Protein AF-A0A370QHS3-F1 (afdb_monomer)

Organism: NCBI:txid1487935

Structure (mmCIF, N/CA/C/O backbone):
data_AF-A0A370QHS3-F1
#
_entry.id   AF-A0A370QHS3-F1
#
loop_
_atom_site.group_PDB
_atom_site.id
_atom_site.type_symbol
_atom_site.label_atom_id
_atom_site.label_alt_id
_atom_site.label_comp_id
_atom_site.label_asym_id
_atom_site.label_entity_id
_atom_site.label_seq_id
_atom_site.pdbx_PDB_ins_code
_atom_site.Cartn_x
_atom_site.Cartn_y
_atom_site.Cartn_z
_atom_site.occupancy
_atom_site.B_iso_or_equiv
_atom_site.auth_seq_id
_atom_site.auth_comp_id
_atom_site.auth_asym_id
_atom_site.auth_atom_id
_atom_site.pdbx_PDB_model_num
ATOM 1 N N . MET A 1 1 ? -11.232 6.980 28.088 1.00 65.44 1 MET A N 1
ATOM 2 C CA . MET A 1 1 ? -11.864 6.328 26.909 1.00 65.44 1 MET A CA 1
ATOM 3 C C . MET A 1 1 ? -12.357 7.333 25.869 1.00 65.44 1 MET A C 1
ATOM 5 O O . MET A 1 1 ? -12.085 7.133 24.693 1.00 65.44 1 MET A O 1
ATOM 9 N N . PHE A 1 2 ? -13.024 8.422 26.272 1.00 71.12 2 PHE A N 1
ATOM 10 C CA . PHE A 1 2 ? -13.558 9.432 25.345 1.00 71.12 2 PHE A CA 1
ATOM 11 C C . PHE A 1 2 ? -12.479 10.140 24.497 1.00 71.12 2 PHE A C 1
ATOM 13 O O . PHE A 1 2 ? -12.653 10.301 23.292 1.00 71.12 2 PHE A O 1
ATOM 20 N N . MET A 1 3 ? -11.333 10.485 25.101 1.00 79.38 3 MET A N 1
ATOM 21 C CA . MET A 1 3 ? -10.197 11.103 24.396 1.00 79.38 3 MET A CA 1
ATOM 22 C C . MET 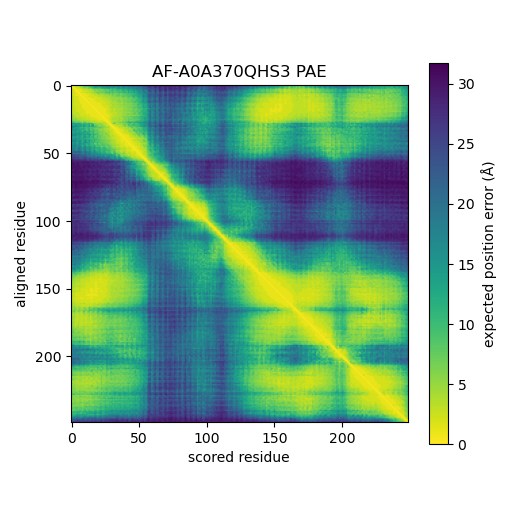A 1 3 ? -9.563 10.178 23.348 1.00 79.38 3 MET A C 1
ATOM 24 O O . MET A 1 3 ? -9.318 10.601 22.227 1.00 79.38 3 MET A O 1
ATOM 28 N N . LEU A 1 4 ? -9.374 8.895 23.672 1.00 82.56 4 LEU A N 1
ATOM 29 C CA . LEU A 1 4 ? -8.745 7.932 22.765 1.00 82.56 4 LEU A CA 1
ATOM 30 C C . LEU A 1 4 ? -9.563 7.726 21.481 1.00 82.56 4 LEU A C 1
ATOM 32 O O . LEU A 1 4 ? -9.027 7.724 20.378 1.00 82.56 4 LEU A O 1
ATOM 36 N N . ARG A 1 5 ? -10.888 7.633 21.618 1.00 82.31 5 ARG A N 1
ATOM 37 C CA . ARG A 1 5 ? -11.809 7.535 20.480 1.00 82.31 5 ARG A CA 1
ATOM 38 C C . ARG A 1 5 ? -11.805 8.798 19.617 1.00 82.31 5 ARG A C 1
ATOM 40 O O . ARG A 1 5 ? -11.867 8.690 18.398 1.00 82.31 5 ARG A O 1
ATOM 47 N N . ARG A 1 6 ? -11.712 9.981 20.237 1.00 85.44 6 ARG A N 1
ATOM 48 C CA . ARG A 1 6 ? -11.611 11.267 19.526 1.00 85.44 6 ARG A CA 1
ATOM 49 C C . ARG A 1 6 ? -10.355 11.383 18.664 1.00 85.44 6 ARG A C 1
ATOM 51 O O . ARG A 1 6 ? -10.373 12.176 17.738 1.00 85.44 6 ARG A O 1
ATOM 58 N N . ILE A 1 7 ? -9.316 10.600 18.944 1.00 87.12 7 ILE A N 1
ATOM 59 C CA . ILE A 1 7 ? -8.084 10.563 18.147 1.00 87.12 7 ILE A CA 1
ATOM 60 C C . ILE A 1 7 ? -8.147 9.436 17.110 1.00 87.12 7 ILE A C 1
ATOM 62 O O . ILE A 1 7 ? -7.924 9.668 15.929 1.00 87.12 7 ILE A O 1
ATOM 66 N N . LEU A 1 8 ? -8.498 8.215 17.520 1.00 87.31 8 LEU A N 1
ATOM 67 C CA . LEU A 1 8 ? -8.442 7.051 16.627 1.00 87.31 8 LEU A CA 1
ATOM 68 C C . LEU A 1 8 ? -9.505 7.070 15.525 1.00 87.31 8 LEU A C 1
ATOM 70 O O . LEU A 1 8 ? -9.244 6.585 14.428 1.00 87.31 8 LEU A O 1
ATOM 74 N N . LEU A 1 9 ? -10.693 7.616 15.800 1.00 89.25 9 LEU A N 1
ATOM 75 C CA . LEU A 1 9 ? -11.760 7.705 14.805 1.00 89.25 9 LEU A CA 1
ATOM 76 C C . LEU A 1 9 ? -11.384 8.611 13.619 1.00 89.25 9 LEU A C 1
ATOM 78 O O . LEU A 1 9 ? -11.485 8.132 12.492 1.00 89.25 9 LEU A O 1
ATOM 82 N N . PRO A 1 10 ? -10.944 9.875 13.811 1.00 91.38 10 PRO A N 1
ATOM 83 C CA . PRO A 1 10 ? -10.536 10.702 12.681 1.00 91.38 10 PRO A CA 1
ATOM 84 C C . PRO A 1 10 ? -9.302 10.141 11.979 1.00 91.38 10 PRO A C 1
ATOM 86 O O . PRO A 1 10 ? -9.255 10.196 10.760 1.00 91.38 10 PRO A O 1
ATOM 89 N N . VAL A 1 11 ? -8.351 9.536 12.701 1.00 90.06 11 VAL A N 1
ATOM 90 C CA . VAL A 1 11 ? -7.206 8.860 12.068 1.00 90.06 11 VAL A CA 1
ATOM 91 C C . VAL A 1 11 ? -7.687 7.743 11.138 1.00 90.06 11 VAL A C 1
ATOM 93 O O . VAL A 1 11 ? -7.353 7.748 9.956 1.00 90.06 11 VAL A O 1
ATOM 96 N N . GLY A 1 12 ? -8.530 6.832 11.632 1.00 90.25 12 GLY A N 1
ATOM 97 C CA . GLY A 1 12 ? -9.108 5.762 10.817 1.00 90.25 12 GLY A CA 1
ATOM 98 C C . GLY A 1 12 ? -9.902 6.293 9.622 1.00 90.25 12 GLY A C 1
ATOM 99 O O . GLY A 1 12 ? -9.743 5.787 8.514 1.00 90.25 12 GLY A O 1
ATOM 100 N N . ALA A 1 13 ? -10.693 7.351 9.819 1.00 92.75 13 ALA A N 1
ATOM 101 C CA . ALA A 1 13 ? -11.480 7.972 8.758 1.00 92.75 13 ALA A CA 1
ATOM 102 C C . ALA A 1 13 ? -10.602 8.640 7.688 1.00 92.75 13 ALA A C 1
ATOM 104 O O . ALA A 1 13 ? -10.876 8.491 6.500 1.00 92.75 13 ALA A O 1
ATOM 105 N N . VAL A 1 14 ? -9.530 9.331 8.085 1.00 94.44 14 VAL A N 1
ATOM 106 C CA . VAL A 1 14 ? -8.567 9.942 7.157 1.00 94.44 14 VAL A CA 1
ATOM 107 C C . VAL A 1 14 ? -7.897 8.868 6.309 1.00 94.44 14 VAL A C 1
ATOM 109 O O . VAL A 1 14 ? -7.865 9.003 5.089 1.00 94.44 14 VAL A O 1
ATOM 112 N N . PHE A 1 15 ? -7.425 7.777 6.918 1.00 92.12 15 PHE A N 1
ATOM 113 C CA . PHE A 1 15 ? -6.827 6.674 6.164 1.00 92.12 15 PHE A CA 1
ATOM 114 C C . PHE A 1 15 ? -7.845 5.960 5.269 1.00 92.12 15 PHE A C 1
ATOM 116 O O . PHE A 1 15 ? -7.534 5.672 4.115 1.00 92.12 15 PHE A O 1
ATOM 123 N N . ALA A 1 16 ? -9.071 5.735 5.747 1.00 94.31 16 ALA A N 1
ATOM 124 C CA . ALA A 1 16 ? -10.152 5.179 4.937 1.00 94.31 16 ALA A CA 1
ATOM 125 C C . ALA A 1 16 ? -10.423 6.042 3.697 1.00 94.31 16 ALA A C 1
ATOM 127 O O . ALA A 1 16 ? -10.482 5.516 2.586 1.00 94.31 16 ALA A O 1
ATOM 128 N N . LEU A 1 17 ? -10.539 7.362 3.872 1.00 95.38 17 LEU A N 1
ATOM 129 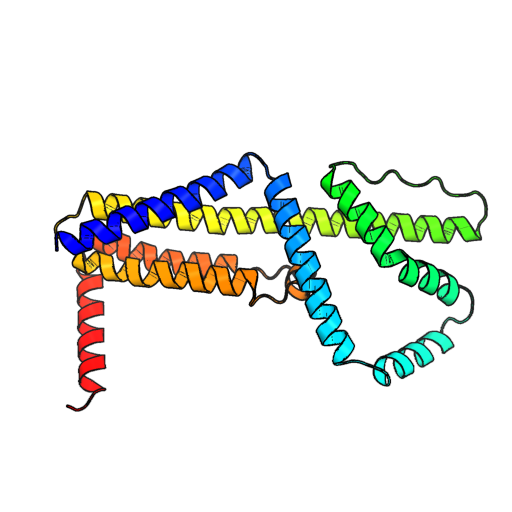C CA . LEU A 1 17 ? -10.751 8.309 2.778 1.00 95.38 17 LEU A CA 1
ATOM 130 C C . LEU A 1 17 ? -9.563 8.334 1.818 1.00 95.38 17 LEU A C 1
ATOM 132 O O . LEU A 1 17 ? -9.761 8.230 0.612 1.00 95.38 17 LEU A O 1
ATOM 136 N N . PHE A 1 18 ? -8.341 8.416 2.342 1.00 93.25 18 PHE A N 1
ATOM 137 C CA . PHE A 1 18 ? -7.116 8.428 1.549 1.00 93.25 18 PHE A CA 1
ATOM 138 C C . PHE A 1 18 ? -6.996 7.178 0.668 1.00 93.25 18 PHE A C 1
ATOM 140 O O . PHE A 1 18 ? -6.848 7.288 -0.550 1.00 93.25 18 PHE A O 1
ATOM 147 N N . PHE A 1 19 ? -7.125 5.986 1.254 1.00 92.00 19 PHE A N 1
ATOM 148 C CA . PHE A 1 19 ? -7.017 4.735 0.505 1.00 92.00 19 PHE A CA 1
ATOM 149 C C . PHE A 1 19 ? -8.184 4.518 -0.457 1.00 92.00 19 PHE A C 1
ATOM 151 O O . PHE A 1 19 ? -7.962 4.040 -1.568 1.00 92.00 19 PHE A O 1
ATOM 158 N N . SER A 1 20 ? -9.403 4.915 -0.081 1.00 93.00 20 SER A N 1
ATOM 159 C CA . SER A 1 20 ? -10.559 4.852 -0.984 1.00 93.00 20 SER A CA 1
ATOM 160 C C . SER A 1 20 ? -10.379 5.782 -2.181 1.00 93.00 20 SER A C 1
ATOM 162 O O . SER A 1 20 ? -10.644 5.381 -3.312 1.00 93.00 20 SER A O 1
ATOM 164 N N . ALA A 1 21 ? -9.881 7.001 -1.954 1.00 92.19 21 ALA A N 1
ATOM 165 C CA . ALA A 1 21 ? -9.595 7.957 -3.015 1.00 92.19 21 ALA A CA 1
ATOM 166 C C . ALA A 1 21 ? -8.518 7.425 -3.967 1.00 92.19 21 ALA A C 1
ATOM 168 O O . ALA A 1 21 ? -8.729 7.435 -5.176 1.00 92.19 21 ALA A O 1
ATOM 169 N N . LEU A 1 22 ? -7.406 6.893 -3.445 1.00 88.44 22 LEU A N 1
ATOM 170 C CA . LEU A 1 22 ? -6.360 6.275 -4.267 1.00 88.44 22 LEU A CA 1
ATOM 171 C C . LEU A 1 22 ? -6.877 5.075 -5.065 1.00 88.44 22 LEU A C 1
ATOM 173 O O . LEU A 1 22 ? -6.566 4.935 -6.251 1.00 88.44 22 LEU A O 1
ATOM 177 N N . TRP A 1 23 ? -7.681 4.220 -4.431 1.00 90.88 23 TRP A N 1
ATOM 178 C CA . TRP A 1 23 ? -8.275 3.064 -5.086 1.00 90.88 23 TRP A CA 1
ATOM 179 C C . TRP A 1 23 ? -9.198 3.496 -6.231 1.00 90.88 23 TRP A C 1
ATOM 181 O O . TRP A 1 23 ? -9.020 3.029 -7.355 1.00 90.88 23 TRP A O 1
ATOM 191 N N . LEU A 1 24 ? -10.108 4.448 -6.002 1.00 91.31 24 LEU A N 1
ATOM 192 C CA . LEU A 1 24 ? -10.998 4.997 -7.034 1.00 91.31 24 LEU A CA 1
ATOM 193 C C . LEU A 1 24 ? -10.225 5.699 -8.156 1.00 91.31 24 LEU A C 1
ATOM 195 O O . LEU A 1 24 ? -10.486 5.450 -9.334 1.00 91.31 24 LEU A O 1
ATOM 199 N N . LEU A 1 25 ? -9.223 6.513 -7.811 1.00 86.62 25 LEU A N 1
ATOM 200 C CA . LEU A 1 25 ? -8.370 7.198 -8.782 1.00 86.62 25 LEU A CA 1
ATOM 201 C C . LEU A 1 25 ? -7.670 6.195 -9.709 1.00 86.62 25 LEU A C 1
ATOM 203 O O . LEU A 1 25 ? -7.546 6.444 -10.906 1.00 86.62 25 LEU A O 1
ATOM 207 N N . SER A 1 26 ? -7.277 5.029 -9.187 1.00 83.94 26 SER A N 1
ATOM 208 C CA . SER A 1 26 ? -6.660 3.971 -9.993 1.00 83.94 26 SER A CA 1
ATOM 209 C C . SER A 1 26 ? -7.600 3.367 -11.043 1.00 83.94 26 SER A C 1
ATOM 211 O O . SER A 1 26 ? -7.127 2.820 -12.042 1.00 83.94 26 SER A O 1
ATOM 213 N N . TRP A 1 27 ? -8.917 3.434 -10.831 1.00 84.38 27 TRP A N 1
ATOM 214 C CA . TRP A 1 27 ? -9.929 3.014 -11.804 1.00 84.38 27 TRP A CA 1
ATOM 215 C C . TRP A 1 27 ? -10.253 4.128 -12.795 1.00 84.38 27 TRP A C 1
ATOM 217 O O . TRP A 1 27 ? -10.373 3.852 -13.985 1.00 84.38 27 TRP A O 1
ATOM 227 N N . MET A 1 28 ? -10.342 5.372 -12.320 1.00 84.56 28 MET A N 1
ATOM 228 C CA . MET A 1 28 ? -10.688 6.532 -13.148 1.00 84.56 28 MET A CA 1
ATOM 229 C C . MET A 1 28 ? -9.550 6.968 -14.075 1.00 84.56 28 MET A C 1
ATOM 231 O O . MET A 1 28 ? -9.803 7.387 -15.200 1.00 84.56 28 MET A O 1
ATOM 235 N N . ASN A 1 29 ? -8.298 6.884 -13.620 1.00 78.31 29 ASN A N 1
ATOM 236 C CA . ASN A 1 29 ? -7.135 7.326 -14.384 1.00 78.31 29 ASN A CA 1
ATOM 237 C C . ASN A 1 29 ? -5.971 6.322 -14.268 1.00 78.31 29 ASN A C 1
ATOM 239 O O . ASN A 1 29 ? -4.962 6.590 -13.605 1.00 78.31 29 ASN A O 1
ATOM 243 N N . PRO A 1 30 ? -6.086 5.146 -14.918 1.00 72.31 30 PRO A N 1
ATOM 244 C CA . PRO A 1 30 ? -5.057 4.107 -14.859 1.00 72.31 30 PRO A CA 1
ATOM 245 C C . PRO A 1 30 ? -3.717 4.584 -15.440 1.00 72.31 30 PRO A C 1
ATOM 247 O O . PRO A 1 30 ? -2.654 4.135 -15.004 1.00 72.31 30 PRO A O 1
ATOM 250 N N . LEU A 1 31 ? -3.756 5.534 -16.381 1.00 65.50 31 LEU A N 1
ATOM 251 C CA . LEU A 1 31 ? -2.571 6.127 -16.998 1.00 65.50 31 LEU A CA 1
ATOM 252 C C . LEU A 1 31 ? -1.779 6.996 -16.019 1.00 65.50 31 LEU A C 1
ATOM 254 O O . LEU A 1 31 ? -0.553 6.996 -16.080 1.00 65.50 31 LEU A O 1
ATOM 258 N N . TRP A 1 32 ? -2.436 7.700 -15.093 1.00 68.06 32 TRP A N 1
ATOM 259 C CA . TRP A 1 32 ? -1.735 8.500 -14.086 1.00 68.06 32 TRP A CA 1
ATOM 260 C C . TRP A 1 32 ? -0.944 7.621 -13.111 1.00 68.06 32 TRP A C 1
ATOM 262 O O . TRP A 1 32 ? 0.245 7.852 -12.906 1.00 68.06 32 TRP A O 1
ATOM 272 N N . VAL A 1 33 ? -1.566 6.559 -12.581 1.00 68.06 33 VAL A N 1
ATOM 273 C CA . VAL A 1 33 ? -0.884 5.604 -11.683 1.00 68.06 33 VAL A CA 1
ATOM 274 C C . VAL A 1 33 ? 0.288 4.938 -12.400 1.00 68.06 33 VAL A C 1
ATOM 276 O O . VAL A 1 33 ? 1.380 4.836 -11.849 1.00 68.06 33 VAL A O 1
ATOM 279 N N . THR A 1 34 ? 0.077 4.555 -13.659 1.00 63.69 34 THR A N 1
ATOM 280 C CA . THR A 1 34 ? 1.114 3.990 -14.528 1.00 63.69 34 THR A CA 1
ATOM 281 C C . THR A 1 34 ? 2.291 4.941 -14.709 1.00 63.69 34 THR A C 1
ATOM 283 O O . THR A 1 34 ? 3.432 4.533 -14.514 1.00 63.69 34 THR A O 1
ATOM 286 N N . LYS A 1 35 ? 2.031 6.205 -15.067 1.00 66.25 35 LYS A N 1
ATOM 287 C CA . LYS A 1 35 ? 3.072 7.216 -15.294 1.00 66.25 35 LYS A CA 1
ATOM 288 C C . LYS A 1 35 ? 3.888 7.453 -14.032 1.00 66.25 35 LYS A C 1
ATOM 290 O O . LYS A 1 35 ? 5.108 7.361 -14.085 1.00 66.25 35 LYS A O 1
ATOM 295 N N . SER A 1 36 ? 3.222 7.671 -12.899 1.00 66.25 36 SER A N 1
ATOM 296 C CA . SER A 1 36 ? 3.886 7.869 -11.607 1.00 66.25 36 SER A CA 1
ATOM 297 C C . SER A 1 36 ? 4.746 6.667 -11.223 1.00 66.25 36 SER A C 1
ATOM 299 O O . SER A 1 36 ? 5.897 6.832 -10.826 1.00 66.25 36 SER A O 1
ATOM 301 N N . ALA A 1 37 ? 4.216 5.456 -11.399 1.00 65.00 37 ALA A N 1
ATOM 302 C CA . ALA A 1 37 ? 4.934 4.240 -11.060 1.00 65.00 37 ALA A CA 1
ATOM 303 C C . ALA A 1 37 ? 6.134 3.996 -11.984 1.00 65.00 37 ALA A C 1
ATOM 305 O O . ALA A 1 37 ? 7.200 3.631 -11.509 1.00 65.00 37 ALA A O 1
ATOM 306 N N . VAL A 1 38 ? 6.003 4.255 -13.285 1.00 63.78 38 VAL A N 1
ATOM 307 C CA . VAL A 1 38 ? 7.102 4.103 -14.248 1.00 63.78 38 VAL A CA 1
ATOM 308 C C . VAL A 1 38 ? 8.199 5.127 -14.000 1.00 63.78 38 VAL A C 1
ATOM 310 O O . VAL A 1 38 ? 9.368 4.759 -14.005 1.00 63.78 38 VAL A O 1
ATOM 313 N N . THR A 1 39 ? 7.846 6.390 -13.758 1.00 65.88 39 THR A N 1
ATOM 314 C CA . THR A 1 39 ? 8.828 7.432 -13.433 1.00 65.88 39 THR A CA 1
ATOM 315 C C . THR A 1 39 ? 9.586 7.081 -12.155 1.00 65.88 39 THR A C 1
ATOM 317 O O . THR A 1 39 ? 10.809 7.197 -12.113 1.00 65.88 39 THR A O 1
ATOM 320 N N . PHE A 1 40 ? 8.879 6.585 -11.137 1.00 67.12 40 PHE A N 1
ATOM 321 C CA . PHE A 1 40 ? 9.491 6.141 -9.888 1.00 67.12 40 PHE A CA 1
ATOM 322 C C . PHE A 1 40 ? 10.408 4.926 -10.082 1.00 67.12 40 PHE A C 1
ATOM 324 O O . PHE A 1 40 ? 11.559 4.936 -9.651 1.00 67.12 40 PHE A O 1
ATOM 331 N N . VAL A 1 41 ? 9.923 3.899 -10.783 1.00 65.00 41 VAL A N 1
ATOM 332 C CA . VAL A 1 41 ? 10.684 2.683 -11.095 1.00 65.00 41 VAL A CA 1
ATOM 333 C C . VAL A 1 41 ? 11.920 3.011 -11.919 1.00 65.00 41 VAL A C 1
ATOM 335 O O . VAL A 1 41 ? 12.983 2.471 -11.643 1.00 65.00 41 VAL A O 1
ATOM 338 N N . ARG A 1 42 ? 11.813 3.912 -12.900 1.00 63.19 42 ARG A N 1
ATOM 339 C CA . ARG A 1 42 ? 12.954 4.374 -13.692 1.00 63.19 42 ARG A CA 1
ATOM 340 C C . ARG A 1 42 ? 14.023 4.993 -12.798 1.00 63.19 42 ARG A C 1
ATOM 342 O O . ARG A 1 42 ? 15.170 4.573 -12.877 1.00 63.19 42 ARG A O 1
ATOM 349 N N . ALA A 1 43 ? 13.641 5.928 -11.929 1.00 65.06 43 ALA A N 1
ATOM 350 C CA . ALA A 1 43 ? 14.574 6.574 -11.009 1.00 65.06 43 ALA A CA 1
ATOM 351 C C . ALA A 1 43 ? 15.260 5.558 -10.075 1.00 65.06 43 ALA A C 1
ATOM 353 O O . ALA A 1 43 ? 16.466 5.645 -9.836 1.00 65.06 43 ALA A O 1
ATOM 354 N N . GLN A 1 44 ? 14.516 4.558 -9.591 1.00 66.25 44 GLN A N 1
ATOM 355 C CA . GLN A 1 44 ? 15.071 3.500 -8.745 1.00 66.25 44 GLN A CA 1
ATOM 356 C C . GLN A 1 44 ? 15.996 2.551 -9.506 1.00 66.25 44 GLN A C 1
ATOM 358 O O . GLN A 1 44 ? 17.081 2.242 -9.027 1.00 66.25 44 GLN A O 1
ATOM 363 N N . VAL A 1 45 ? 15.621 2.128 -10.714 1.00 64.50 45 VAL A N 1
ATOM 364 C CA . VAL A 1 45 ? 16.471 1.277 -11.557 1.00 64.50 45 VAL A CA 1
ATOM 365 C C . VAL A 1 45 ? 17.745 2.015 -11.964 1.00 64.50 45 VAL A C 1
ATOM 367 O O . VAL A 1 45 ? 18.815 1.422 -11.914 1.00 64.50 45 VAL A O 1
ATOM 370 N N . GLU A 1 46 ? 17.669 3.299 -12.318 1.00 61.72 46 GLU A N 1
ATOM 371 C CA . GLU A 1 46 ? 18.854 4.117 -12.612 1.00 61.72 46 GLU A CA 1
ATOM 372 C C . GLU A 1 46 ? 19.793 4.210 -11.402 1.00 61.72 46 GLU A C 1
ATOM 374 O O . GLU A 1 46 ? 21.010 4.116 -11.564 1.00 61.72 46 GLU A O 1
ATOM 379 N N . THR A 1 47 ? 19.236 4.333 -10.195 1.00 65.12 47 THR A N 1
ATOM 380 C CA . THR A 1 47 ? 20.007 4.356 -8.944 1.00 65.12 47 THR A CA 1
ATOM 381 C C . THR A 1 47 ? 20.643 2.994 -8.660 1.00 65.12 47 THR A C 1
ATOM 383 O O . THR A 1 47 ? 21.859 2.921 -8.498 1.00 65.12 47 THR A O 1
ATOM 386 N N . GLU A 1 48 ? 19.871 1.901 -8.705 1.00 61.16 48 GLU A N 1
ATOM 387 C CA . GLU A 1 48 ? 20.375 0.535 -8.494 1.00 61.16 48 GLU A CA 1
ATOM 388 C C . GLU A 1 48 ? 21.444 0.145 -9.524 1.00 61.16 48 GLU A C 1
ATOM 390 O O . GLU A 1 48 ? 22.445 -0.484 -9.181 1.00 61.16 48 GLU A O 1
ATOM 395 N N . VAL A 1 49 ? 21.244 0.498 -10.797 1.00 62.09 49 VAL A N 1
ATOM 396 C CA . VAL A 1 49 ? 22.214 0.230 -11.865 1.00 62.09 49 VAL A CA 1
ATOM 397 C C . VAL A 1 49 ? 23.471 1.058 -11.654 1.00 62.09 49 VAL A C 1
ATOM 399 O O . VAL A 1 49 ? 24.553 0.522 -11.847 1.00 62.09 49 VAL A O 1
ATOM 402 N N . ARG A 1 50 ? 23.367 2.318 -11.218 1.00 58.28 50 ARG A N 1
ATOM 403 C CA . ARG A 1 50 ? 24.534 3.158 -10.919 1.00 58.28 50 ARG A CA 1
ATOM 404 C C . ARG A 1 50 ? 25.322 2.639 -9.717 1.00 58.28 50 ARG A C 1
ATOM 406 O O . ARG A 1 50 ? 26.541 2.558 -9.798 1.00 58.28 50 ARG A O 1
ATOM 413 N N . GLU A 1 51 ? 24.647 2.250 -8.640 1.00 63.12 51 GLU A N 1
ATOM 414 C CA . GLU A 1 51 ? 25.285 1.664 -7.453 1.00 63.12 51 GLU A CA 1
ATOM 415 C C . GLU A 1 51 ? 25.952 0.325 -7.775 1.00 63.12 51 GLU A C 1
ATOM 417 O O . GLU A 1 51 ? 27.085 0.076 -7.364 1.00 63.12 51 GLU A O 1
ATOM 422 N N . ARG A 1 52 ? 25.289 -0.530 -8.564 1.00 61.75 52 ARG A N 1
ATOM 423 C CA . ARG A 1 52 ? 25.869 -1.808 -8.993 1.00 61.75 52 ARG A CA 1
ATOM 424 C C . ARG A 1 52 ? 26.969 -1.631 -10.029 1.00 61.75 52 ARG A C 1
ATOM 426 O O . ARG A 1 52 ? 27.945 -2.357 -9.953 1.00 61.75 52 ARG A O 1
ATOM 433 N N . ALA A 1 53 ? 26.853 -0.688 -10.959 1.00 52.72 53 ALA A N 1
ATOM 434 C CA . ALA A 1 53 ? 27.918 -0.369 -11.907 1.00 52.72 53 ALA A CA 1
ATOM 435 C C . ALA A 1 53 ? 29.154 0.171 -11.177 1.00 52.72 53 ALA A C 1
ATOM 437 O O . ALA A 1 53 ? 30.252 -0.292 -11.447 1.00 52.72 53 ALA A O 1
ATOM 438 N N . ALA A 1 54 ? 28.971 1.036 -10.173 1.00 56.50 54 ALA A N 1
ATOM 439 C CA . ALA A 1 54 ? 30.060 1.501 -9.314 1.00 56.50 54 ALA A CA 1
ATOM 440 C C . ALA A 1 54 ? 30.693 0.366 -8.482 1.00 56.50 54 ALA A C 1
ATOM 442 O O . ALA A 1 54 ? 31.885 0.402 -8.195 1.00 56.50 54 ALA A O 1
ATOM 443 N N . ALA A 1 55 ? 29.917 -0.660 -8.117 1.00 55.97 55 ALA A N 1
ATOM 444 C CA . ALA A 1 55 ? 30.425 -1.865 -7.457 1.00 55.97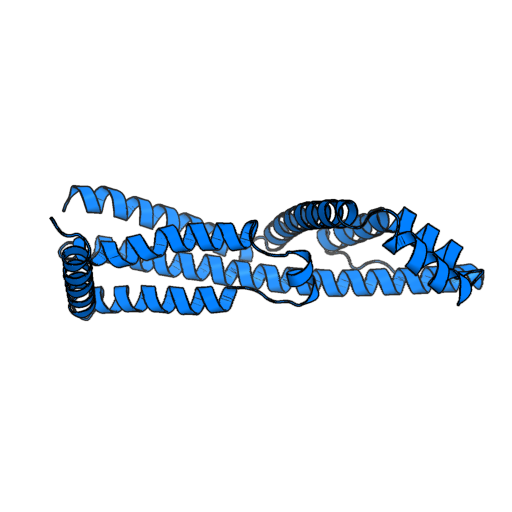 55 ALA A CA 1
ATOM 445 C C . ALA A 1 55 ? 31.091 -2.870 -8.424 1.00 55.97 55 ALA A C 1
ATOM 447 O O . ALA A 1 55 ? 31.780 -3.785 -7.976 1.00 55.97 55 ALA A O 1
ATOM 448 N N . TYR A 1 56 ? 30.881 -2.714 -9.734 1.00 50.53 56 TYR A N 1
ATOM 449 C CA . TYR A 1 56 ? 31.342 -3.608 -10.796 1.00 50.53 56 TYR A CA 1
ATOM 450 C C . TYR A 1 56 ? 32.156 -2.850 -11.855 1.00 50.53 56 TYR A C 1
ATOM 452 O O . TYR A 1 56 ? 31.934 -3.092 -13.040 1.00 50.53 56 TYR A O 1
ATOM 460 N N . ASP A 1 57 ? 33.091 -1.966 -11.478 1.00 56.03 57 ASP A N 1
ATOM 461 C CA . ASP A 1 57 ? 33.918 -1.289 -12.489 1.00 56.03 57 ASP A CA 1
ATOM 462 C C . ASP A 1 57 ? 35.332 -1.857 -12.709 1.00 56.03 57 ASP A C 1
ATOM 464 O O . ASP A 1 57 ? 35.997 -2.401 -11.822 1.00 56.03 57 ASP A O 1
ATOM 468 N N . ASP A 1 58 ? 35.704 -1.741 -13.984 1.00 48.75 58 ASP A N 1
ATOM 469 C CA . ASP A 1 58 ? 36.909 -2.077 -14.740 1.00 48.75 58 ASP A CA 1
ATOM 470 C C . ASP A 1 58 ? 37.210 -3.554 -15.056 1.00 48.75 58 ASP A C 1
ATOM 472 O O . ASP A 1 58 ? 37.151 -3.958 -16.222 1.00 48.75 58 ASP A O 1
ATOM 476 N N . ALA A 1 59 ? 37.515 -4.418 -14.086 1.00 50.97 59 ALA A N 1
ATOM 477 C CA . ALA A 1 59 ? 38.127 -5.721 -14.412 1.00 50.97 59 ALA A CA 1
ATOM 478 C C . ALA A 1 59 ? 37.149 -6.766 -15.001 1.00 50.97 59 ALA A C 1
ATOM 480 O O . ALA A 1 59 ? 37.508 -7.554 -15.883 1.00 50.97 59 ALA A O 1
ATOM 481 N N . PHE A 1 60 ? 35.898 -6.787 -14.527 1.00 47.56 60 PHE A N 1
ATOM 482 C CA . PHE A 1 60 ? 34.905 -7.791 -14.934 1.00 47.56 60 PHE A CA 1
ATOM 483 C C . PHE A 1 60 ? 34.269 -7.468 -16.292 1.00 47.56 60 PHE A C 1
ATOM 485 O O . PHE A 1 60 ? 34.063 -8.370 -17.110 1.00 47.56 60 PHE A O 1
ATOM 492 N N . LEU A 1 61 ? 33.995 -6.185 -16.553 1.00 47.53 61 LEU A N 1
ATOM 493 C CA . LEU A 1 61 ? 33.458 -5.719 -17.831 1.00 47.53 61 LEU A CA 1
ATOM 494 C C . LEU A 1 61 ? 34.508 -5.827 -18.944 1.00 47.53 61 LEU A C 1
ATOM 496 O O . LEU A 1 61 ? 34.170 -6.321 -20.021 1.00 47.53 61 LEU A O 1
ATOM 500 N N . ALA A 1 62 ? 35.780 -5.506 -18.672 1.00 49.22 62 ALA A N 1
ATOM 501 C CA . ALA A 1 62 ? 36.870 -5.670 -19.635 1.00 49.22 62 ALA A CA 1
ATOM 502 C C . ALA A 1 62 ? 37.103 -7.148 -20.011 1.00 49.22 62 ALA A C 1
ATOM 504 O O . ALA A 1 62 ? 37.110 -7.491 -21.193 1.00 49.22 62 ALA A O 1
ATOM 505 N N . GLY A 1 63 ? 37.186 -8.055 -19.028 1.00 50.00 63 GLY A N 1
ATOM 506 C CA . GLY A 1 63 ? 37.474 -9.475 -19.280 1.00 50.00 63 GLY A CA 1
ATOM 507 C C . GLY A 1 63 ? 36.348 -10.243 -19.988 1.00 50.00 63 GLY A C 1
ATOM 508 O O . GLY A 1 63 ? 36.611 -11.109 -20.829 1.00 50.00 63 GLY A O 1
ATOM 509 N N . LYS A 1 64 ? 35.077 -9.927 -19.693 1.00 44.78 64 LYS A N 1
ATOM 510 C CA . LYS A 1 64 ? 33.926 -10.553 -20.372 1.00 44.78 64 LYS A CA 1
ATOM 511 C C . LYS A 1 64 ? 33.653 -9.933 -21.740 1.00 44.78 64 LYS A C 1
ATOM 513 O O . LYS A 1 64 ? 33.260 -10.663 -22.649 1.00 44.78 64 LYS A O 1
ATOM 518 N N . ALA A 1 65 ? 33.884 -8.628 -21.908 1.00 42.06 65 ALA A N 1
ATOM 519 C CA . ALA A 1 65 ? 33.802 -7.979 -23.212 1.00 42.06 65 ALA A CA 1
ATOM 520 C C . ALA A 1 65 ? 34.869 -8.525 -24.167 1.00 42.06 65 ALA A C 1
ATOM 522 O O . ALA A 1 65 ? 34.529 -8.850 -25.299 1.00 42.06 65 ALA A O 1
ATOM 523 N N . GLN A 1 66 ? 36.106 -8.722 -23.699 1.00 39.62 66 GLN A N 1
ATOM 524 C CA . GLN A 1 66 ? 37.220 -9.230 -24.504 1.00 39.62 66 GLN A CA 1
ATOM 525 C C . GLN A 1 66 ? 36.992 -10.673 -24.995 1.00 39.62 66 GLN A C 1
ATOM 527 O O . GLN A 1 66 ? 37.177 -10.946 -26.177 1.00 39.62 66 GLN A O 1
ATOM 532 N N . ARG A 1 67 ? 36.453 -11.566 -24.148 1.00 47.75 67 ARG A N 1
ATOM 533 C CA . ARG A 1 67 ? 36.097 -12.948 -24.546 1.00 47.75 67 ARG A CA 1
ATOM 534 C C . ARG A 1 67 ? 34.878 -13.053 -25.470 1.00 47.75 67 ARG A C 1
ATOM 536 O O . ARG A 1 67 ? 34.780 -13.996 -26.245 1.00 47.75 67 ARG A O 1
ATOM 543 N N . LEU A 1 68 ? 33.932 -12.114 -25.388 1.00 39.00 68 LEU A N 1
ATOM 544 C CA . LEU A 1 68 ? 32.781 -12.055 -26.305 1.00 39.00 68 LEU A CA 1
ATOM 545 C C . LEU A 1 68 ? 33.129 -11.362 -27.635 1.00 39.00 68 LEU A C 1
ATOM 547 O O . LEU A 1 68 ? 32.516 -11.677 -28.652 1.00 39.00 68 LEU A O 1
ATOM 551 N N . LEU A 1 69 ? 34.111 -10.453 -27.633 1.00 37.62 69 LEU A N 1
ATOM 552 C CA . LEU A 1 69 ? 34.655 -9.780 -28.820 1.00 37.62 69 LEU A CA 1
ATOM 553 C C . LEU A 1 69 ? 35.471 -10.724 -29.714 1.00 37.62 69 LEU A C 1
ATOM 555 O O . LEU A 1 69 ? 35.404 -10.586 -30.931 1.00 37.62 69 LEU A O 1
ATOM 559 N N . GLU A 1 70 ? 36.169 -11.707 -29.139 1.00 48.00 70 GLU A N 1
ATOM 560 C CA . GLU A 1 70 ? 36.885 -12.741 -29.907 1.00 48.00 70 GLU A CA 1
ATOM 561 C C . GLU A 1 70 ? 35.948 -13.726 -30.630 1.00 48.00 70 GLU A C 1
ATOM 563 O O . GLU A 1 70 ? 36.334 -14.300 -31.643 1.00 48.00 70 GLU A O 1
ATOM 568 N N . ALA A 1 71 ? 34.707 -13.906 -30.160 1.00 47.12 71 ALA A N 1
ATOM 569 C CA . ALA A 1 71 ? 33.797 -14.919 -30.701 1.00 47.12 71 ALA A CA 1
ATOM 570 C C . ALA A 1 71 ? 32.939 -14.448 -31.896 1.00 47.12 71 ALA A C 1
ATOM 572 O O . ALA A 1 71 ? 32.454 -15.287 -32.649 1.00 47.12 71 ALA A O 1
ATOM 573 N N . TYR A 1 72 ? 32.733 -13.136 -32.082 1.00 42.81 72 TYR A N 1
ATOM 574 C CA . TYR A 1 72 ? 31.821 -12.588 -33.106 1.00 42.81 72 TYR A CA 1
ATOM 575 C C . TYR A 1 72 ? 32.285 -11.210 -33.626 1.00 42.81 72 TYR A C 1
ATOM 577 O O . TYR A 1 72 ? 31.567 -10.207 -33.553 1.00 42.81 72 TYR A O 1
ATOM 585 N N . GLY A 1 73 ? 33.532 -11.149 -34.095 1.00 41.12 73 GLY A N 1
ATOM 586 C CA . GLY A 1 73 ? 34.212 -9.917 -34.500 1.00 41.12 73 GLY A CA 1
ATOM 587 C C . GLY A 1 73 ? 33.786 -9.395 -35.874 1.00 41.12 73 GLY A C 1
ATOM 588 O O . GLY A 1 73 ? 34.012 -10.045 -36.888 1.00 41.12 73 GLY A O 1
ATOM 589 N N . GLY A 1 74 ? 33.212 -8.189 -35.901 1.00 42.88 74 GLY A N 1
ATOM 590 C CA . GLY A 1 74 ? 33.017 -7.392 -37.116 1.00 42.88 74 GLY A CA 1
ATOM 591 C C . GLY A 1 74 ? 31.762 -6.528 -37.055 1.00 42.88 74 GLY A C 1
ATOM 592 O O . GLY A 1 74 ? 31.831 -5.327 -36.810 1.00 42.88 74 GLY A O 1
ATOM 593 N N . GLU A 1 75 ? 30.595 -7.149 -37.209 1.00 45.06 75 GLU A N 1
ATOM 594 C CA . GLU A 1 75 ? 29.340 -6.431 -37.490 1.00 45.06 75 GLU A CA 1
ATOM 595 C C . GLU A 1 75 ? 28.478 -6.186 -36.238 1.00 45.06 75 GLU A C 1
ATOM 597 O O . GLU A 1 75 ? 27.808 -5.158 -36.114 1.00 45.06 75 GLU A O 1
ATOM 602 N N . ILE A 1 76 ? 28.570 -7.065 -35.233 1.00 44.78 76 ILE A N 1
ATOM 603 C CA . ILE A 1 76 ? 27.818 -6.933 -33.974 1.00 44.78 76 ILE A CA 1
ATOM 604 C C . ILE A 1 76 ? 28.380 -5.808 -33.095 1.00 44.78 76 ILE A C 1
ATOM 606 O O . ILE A 1 76 ? 27.632 -5.202 -32.338 1.00 44.78 76 ILE A O 1
ATOM 610 N N . ALA A 1 77 ? 29.668 -5.467 -33.200 1.00 48.47 77 ALA A N 1
ATOM 611 C CA . ALA A 1 77 ? 30.267 -4.398 -32.396 1.00 48.47 77 ALA A CA 1
ATOM 612 C C . ALA A 1 77 ? 29.738 -3.004 -32.781 1.00 48.47 77 ALA A C 1
ATOM 614 O O . ALA A 1 77 ? 29.502 -2.176 -31.901 1.00 48.47 77 ALA A O 1
ATOM 615 N N . ALA A 1 78 ? 29.502 -2.763 -34.074 1.00 50.34 78 ALA A N 1
ATOM 616 C CA . ALA A 1 78 ? 28.909 -1.521 -34.566 1.00 50.34 78 ALA A CA 1
ATOM 617 C C . ALA A 1 78 ? 27.416 -1.438 -34.212 1.00 50.34 78 ALA A C 1
ATOM 619 O O . ALA A 1 78 ? 26.973 -0.430 -33.664 1.00 50.34 78 ALA A O 1
ATOM 620 N N . ALA A 1 79 ? 26.669 -2.532 -34.412 1.00 41.81 79 ALA A N 1
ATOM 621 C CA . ALA A 1 79 ? 25.266 -2.618 -34.011 1.00 41.81 79 ALA A CA 1
ATOM 622 C C . ALA A 1 79 ? 25.091 -2.473 -32.490 1.00 41.81 79 ALA A C 1
ATOM 624 O O . ALA A 1 79 ? 24.194 -1.772 -32.040 1.00 41.81 79 ALA A O 1
ATOM 625 N N . LYS A 1 80 ? 25.977 -3.074 -31.686 1.00 43.91 80 LYS A N 1
ATOM 626 C CA . LYS A 1 80 ? 25.946 -3.014 -30.219 1.00 43.91 80 LYS A CA 1
ATOM 627 C C . LYS A 1 80 ? 26.377 -1.656 -29.674 1.00 43.91 80 LYS A C 1
ATOM 629 O O . LYS A 1 80 ? 25.785 -1.227 -28.694 1.00 43.91 80 LYS A O 1
ATOM 634 N N . ARG A 1 81 ? 27.350 -0.969 -30.288 1.00 55.12 81 ARG A N 1
ATOM 635 C CA . ARG A 1 81 ? 27.671 0.429 -29.938 1.00 55.12 81 ARG A CA 1
ATOM 636 C C . ARG A 1 81 ? 26.507 1.349 -30.274 1.00 55.12 81 ARG A C 1
ATOM 638 O O . ARG A 1 81 ? 26.034 2.044 -29.393 1.00 55.12 81 ARG A O 1
ATOM 645 N N . TYR A 1 82 ? 25.942 1.234 -31.475 1.00 52.84 82 TYR A N 1
ATOM 646 C CA . TYR A 1 82 ? 24.755 1.998 -31.856 1.00 52.84 82 TYR A CA 1
ATOM 647 C C . TYR A 1 82 ? 23.564 1.738 -30.920 1.00 52.84 82 TYR A C 1
ATOM 649 O O . TYR A 1 82 ? 22.915 2.682 -30.476 1.00 52.84 82 TYR A O 1
ATOM 657 N N . LEU A 1 83 ? 23.306 0.474 -30.564 1.00 48.00 83 LEU A N 1
ATOM 658 C CA . LEU A 1 83 ? 22.264 0.110 -29.605 1.00 48.00 83 LEU A CA 1
ATOM 659 C C . LEU A 1 83 ? 22.580 0.573 -28.187 1.00 48.00 83 LEU A C 1
ATOM 661 O O . LEU A 1 83 ? 21.650 0.990 -27.527 1.00 48.00 83 LEU A O 1
ATOM 665 N N . SER A 1 84 ? 23.829 0.511 -27.720 1.00 51.69 84 SER A N 1
ATOM 666 C CA . SER A 1 84 ? 24.235 0.953 -26.377 1.00 51.69 84 SER A CA 1
ATOM 667 C C . SER A 1 84 ? 24.161 2.473 -26.239 1.00 51.69 84 SER A C 1
ATOM 669 O O . SER A 1 84 ? 23.615 2.972 -25.259 1.00 51.69 84 SER A O 1
ATOM 671 N N . ASP A 1 85 ? 24.643 3.197 -27.247 1.00 56.53 85 ASP A N 1
ATOM 672 C CA . ASP A 1 85 ? 24.691 4.660 -27.267 1.00 56.53 85 ASP A CA 1
ATOM 673 C C . ASP A 1 85 ? 23.289 5.267 -27.439 1.00 56.53 85 ASP A C 1
ATOM 675 O O . ASP A 1 85 ? 23.015 6.356 -26.943 1.00 56.53 85 ASP A O 1
ATOM 679 N N . ASN A 1 86 ? 22.367 4.539 -28.085 1.00 52.62 86 ASN A N 1
ATOM 680 C CA . ASN A 1 86 ? 20.984 4.974 -28.295 1.00 52.62 86 ASN A CA 1
ATOM 681 C C . ASN A 1 86 ? 19.959 4.210 -27.440 1.00 52.62 86 ASN A C 1
ATOM 683 O O . ASN A 1 86 ? 18.761 4.449 -27.590 1.00 52.62 86 ASN A O 1
ATOM 687 N N . LEU A 1 87 ? 20.384 3.309 -26.540 1.00 52.28 87 LEU A N 1
ATOM 688 C CA . LEU A 1 87 ? 19.470 2.454 -25.769 1.00 52.28 87 LEU A CA 1
ATOM 689 C C . LEU A 1 87 ? 18.538 3.301 -24.912 1.00 52.28 87 LEU A C 1
ATOM 691 O O . LEU A 1 87 ? 17.328 3.104 -24.934 1.00 52.28 87 LEU A O 1
ATOM 695 N N . SER A 1 88 ? 19.106 4.271 -24.196 1.00 51.44 88 SER A N 1
ATOM 696 C CA . SER A 1 88 ? 18.359 5.181 -23.331 1.00 51.44 88 SER A CA 1
ATOM 697 C C . SER A 1 88 ? 17.371 6.023 -24.135 1.00 51.44 88 SER A C 1
ATOM 699 O O . SER A 1 88 ? 16.206 6.102 -23.765 1.00 51.44 88 SER A O 1
ATOM 701 N N . ALA A 1 89 ? 17.788 6.548 -25.292 1.00 60.22 89 ALA A N 1
ATOM 702 C CA . ALA A 1 89 ? 16.921 7.329 -26.175 1.00 60.22 89 ALA A CA 1
ATOM 703 C C . ALA A 1 89 ? 15.784 6.486 -26.786 1.00 60.22 89 ALA A C 1
ATOM 705 O O . ALA A 1 89 ? 14.647 6.949 -26.911 1.00 60.22 89 ALA A O 1
ATOM 706 N N . GLN A 1 90 ? 16.051 5.225 -27.134 1.00 55.66 90 GLN A N 1
ATOM 707 C CA . GLN A 1 90 ? 15.021 4.309 -27.624 1.00 55.66 90 GLN A CA 1
ATOM 708 C C . GLN A 1 90 ? 14.067 3.862 -26.514 1.00 55.66 90 GLN A C 1
ATOM 710 O O . GLN A 1 90 ? 12.861 3.801 -26.748 1.00 55.66 90 GLN A O 1
ATOM 715 N N . ILE A 1 91 ? 14.575 3.607 -25.305 1.00 54.19 91 ILE A N 1
ATOM 716 C CA . ILE A 1 91 ? 13.748 3.353 -24.121 1.00 54.19 91 ILE A CA 1
ATOM 717 C C . ILE A 1 91 ? 12.855 4.566 -23.852 1.00 54.19 91 ILE A C 1
ATOM 719 O O . ILE A 1 91 ? 11.658 4.386 -23.667 1.00 54.19 91 ILE A O 1
ATOM 723 N N . ASP A 1 92 ? 13.386 5.786 -23.922 1.00 57.75 92 ASP A N 1
ATOM 724 C CA . ASP A 1 92 ? 12.617 7.021 -23.740 1.00 57.75 92 ASP A CA 1
ATOM 725 C C . ASP A 1 92 ? 11.505 7.179 -24.766 1.00 57.75 92 ASP A C 1
ATOM 727 O O . ASP A 1 92 ? 10.369 7.503 -24.416 1.00 57.75 92 ASP A O 1
ATOM 731 N N . THR A 1 93 ? 11.811 6.875 -26.023 1.00 59.91 93 THR A N 1
ATOM 732 C CA . THR A 1 93 ? 10.840 6.941 -27.117 1.00 59.91 93 THR A CA 1
ATOM 733 C C . THR A 1 93 ? 9.731 5.903 -26.932 1.00 59.91 93 THR A C 1
ATOM 735 O O . THR A 1 93 ? 8.551 6.227 -27.065 1.00 59.91 93 THR A O 1
ATOM 738 N N . VAL A 1 94 ? 10.078 4.666 -26.563 1.00 53.09 94 VAL A N 1
ATOM 739 C CA . VAL A 1 94 ? 9.093 3.602 -26.309 1.00 53.09 94 VAL A CA 1
ATOM 740 C C . VAL A 1 94 ? 8.271 3.905 -25.056 1.00 53.09 94 VAL A C 1
ATOM 742 O O . VAL A 1 94 ? 7.053 3.747 -25.076 1.00 53.09 94 VAL A O 1
ATOM 745 N N . VAL A 1 95 ? 8.890 4.403 -23.983 1.00 54.75 95 VAL A N 1
ATOM 746 C CA . VAL A 1 95 ? 8.191 4.826 -22.760 1.00 54.75 95 VAL A CA 1
ATOM 747 C C . VAL A 1 95 ? 7.213 5.958 -23.071 1.00 54.75 95 VAL A C 1
ATOM 749 O O . VAL A 1 95 ? 6.065 5.887 -22.638 1.00 54.75 95 VAL A O 1
ATOM 752 N N . ALA A 1 96 ? 7.615 6.956 -23.861 1.00 58.69 96 ALA A N 1
ATOM 753 C CA . ALA A 1 96 ? 6.741 8.048 -24.283 1.00 58.69 96 ALA A CA 1
ATOM 754 C C . ALA A 1 96 ? 5.555 7.553 -25.134 1.00 58.69 96 ALA A C 1
ATOM 756 O O . ALA A 1 96 ? 4.421 7.973 -24.904 1.00 58.69 96 ALA A O 1
ATOM 757 N N . GLN A 1 97 ? 5.791 6.614 -26.056 1.00 57.12 97 GLN A N 1
ATOM 758 C CA . GLN A 1 97 ? 4.747 6.020 -26.903 1.00 57.12 97 GLN A CA 1
ATOM 759 C C . GLN A 1 97 ? 3.761 5.152 -26.110 1.00 57.12 97 GLN A C 1
ATOM 761 O O . GLN A 1 97 ? 2.549 5.212 -26.329 1.00 57.12 97 GLN A O 1
ATOM 766 N N . VAL A 1 98 ? 4.242 4.387 -25.127 1.00 53.34 98 VAL A N 1
ATOM 767 C CA . VAL A 1 98 ? 3.343 3.636 -24.241 1.00 53.34 98 VAL A CA 1
ATOM 768 C C . VAL A 1 98 ? 2.543 4.590 -23.349 1.00 53.34 98 VAL A C 1
ATOM 770 O O . VAL A 1 98 ? 1.348 4.390 -23.134 1.00 53.34 98 VAL A O 1
ATOM 773 N N . GLN A 1 99 ? 3.167 5.668 -22.870 1.00 50.59 99 GLN A N 1
ATOM 774 C CA . GLN A 1 99 ? 2.504 6.706 -22.080 1.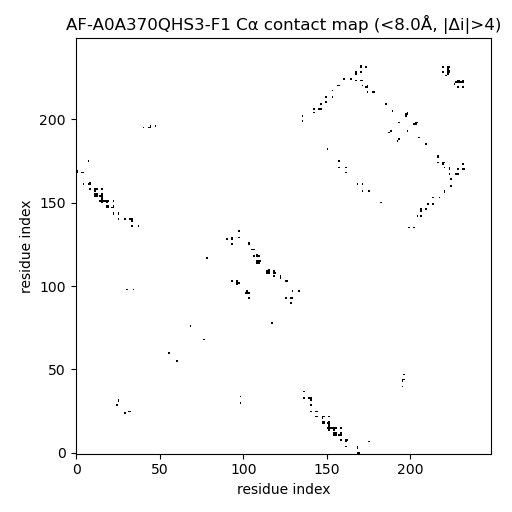00 50.59 99 GLN A CA 1
ATOM 775 C C . GLN A 1 99 ? 1.438 7.497 -22.857 1.00 50.59 99 GLN A C 1
ATOM 777 O O . GLN A 1 99 ? 0.555 8.083 -22.215 1.00 50.59 99 GLN A O 1
ATOM 782 N N . SER A 1 100 ? 1.505 7.525 -24.193 1.00 55.72 100 SER A N 1
ATOM 783 C CA . SER A 1 100 ? 0.480 8.108 -25.069 1.00 55.72 100 SER A CA 1
ATOM 784 C C . SER A 1 100 ? -0.594 7.108 -25.512 1.00 55.72 100 SER A C 1
ATOM 786 O O . SER A 1 100 ? -1.588 7.526 -26.100 1.00 55.72 100 SER A O 1
ATOM 788 N N . GLY A 1 101 ? -0.440 5.812 -25.209 1.00 46.59 101 GLY A N 1
ATOM 789 C CA . GLY A 1 101 ? -1.393 4.768 -25.601 1.00 46.59 101 GLY A CA 1
ATOM 790 C C . GLY A 1 101 ? -1.329 4.384 -27.083 1.00 46.59 101 GLY A C 1
ATOM 791 O O . GLY A 1 101 ? -2.231 3.709 -27.577 1.00 46.59 101 GLY A O 1
ATOM 792 N N . THR A 1 102 ? -0.280 4.796 -27.795 1.00 51.50 102 THR A N 1
ATOM 793 C CA . THR A 1 102 ? -0.107 4.529 -29.227 1.00 51.50 102 THR A CA 1
ATOM 794 C C . THR A 1 102 ? 0.764 3.287 -29.413 1.00 51.50 102 THR A C 1
ATOM 796 O O . THR A 1 102 ? 1.828 3.176 -28.804 1.00 51.50 102 THR A O 1
ATOM 799 N N . MET A 1 103 ? 0.337 2.334 -30.247 1.00 51.56 103 MET A N 1
ATOM 800 C CA . MET A 1 103 ? 1.211 1.228 -30.659 1.00 51.56 103 MET A CA 1
ATOM 801 C C . MET A 1 103 ? 2.439 1.795 -31.398 1.00 51.56 103 MET A C 1
ATOM 803 O O . MET A 1 103 ? 2.271 2.738 -32.177 1.00 51.56 103 MET A O 1
ATOM 807 N N . PRO A 1 104 ? 3.654 1.247 -31.202 1.00 54.84 104 PRO A N 1
ATOM 808 C CA . PRO A 1 104 ? 4.810 1.668 -31.982 1.00 54.84 104 PRO A CA 1
ATOM 809 C C . PRO A 1 104 ? 4.554 1.359 -33.460 1.00 54.84 104 PRO A C 1
ATOM 811 O O . PRO A 1 104 ? 4.379 0.200 -33.840 1.00 54.84 104 PRO A O 1
ATOM 814 N N . ALA A 1 105 ? 4.510 2.396 -34.297 1.00 57.91 105 ALA A N 1
ATOM 815 C CA . ALA A 1 105 ? 4.476 2.218 -35.741 1.00 57.91 105 ALA A CA 1
ATOM 816 C C . ALA A 1 105 ? 5.784 1.542 -36.176 1.00 57.91 105 ALA A C 1
ATOM 818 O O . ALA A 1 105 ? 6.871 1.993 -35.805 1.00 57.91 105 ALA A O 1
ATOM 819 N N . ALA A 1 106 ? 5.679 0.440 -36.921 1.00 56.19 106 ALA A N 1
ATOM 820 C CA . ALA A 1 106 ? 6.848 -0.226 -37.474 1.00 56.19 106 ALA A CA 1
ATOM 821 C C . ALA A 1 106 ? 7.546 0.726 -38.450 1.00 56.19 106 ALA A C 1
ATOM 823 O O . ALA A 1 106 ? 6.910 1.251 -39.367 1.00 56.19 106 ALA A O 1
ATOM 824 N N . GLU A 1 107 ? 8.844 0.950 -38.255 1.00 59.53 107 GLU A N 1
ATOM 825 C CA . GLU A 1 107 ? 9.632 1.657 -39.261 1.00 59.53 107 GLU A CA 1
ATOM 826 C C . GLU A 1 107 ? 9.713 0.783 -40.522 1.00 59.53 107 GLU A C 1
ATOM 828 O O . GLU A 1 107 ? 9.953 -0.427 -40.394 1.00 59.53 107 GLU A O 1
ATOM 833 N N . PRO A 1 108 ? 9.477 1.354 -41.719 1.00 56.78 108 PRO A N 1
ATOM 834 C CA . PRO A 1 108 ? 9.538 0.602 -42.964 1.00 56.78 108 PRO A CA 1
ATOM 835 C C . PRO A 1 108 ? 10.939 0.005 -43.144 1.00 56.78 108 PRO A C 1
ATOM 837 O O . PRO A 1 108 ? 11.941 0.680 -42.905 1.00 56.78 108 PRO A O 1
ATOM 840 N N . GLU A 1 109 ? 11.012 -1.270 -43.542 1.00 53.41 109 GLU A N 1
ATOM 841 C CA . GLU A 1 109 ? 12.292 -1.926 -43.827 1.00 53.41 109 GLU A CA 1
ATOM 842 C C . GLU A 1 109 ? 12.994 -1.172 -44.964 1.00 53.41 109 GLU A C 1
ATOM 844 O O . GLU A 1 109 ? 12.482 -1.081 -46.080 1.00 53.41 109 GLU A O 1
ATOM 849 N N . ALA A 1 110 ? 14.163 -0.600 -44.674 1.00 57.09 110 ALA A N 1
ATOM 850 C CA . ALA A 1 110 ? 15.004 0.001 -45.697 1.00 57.09 110 ALA A CA 1
ATOM 851 C C . ALA A 1 110 ? 15.518 -1.095 -46.646 1.00 57.09 110 ALA A C 1
ATOM 853 O O . ALA A 1 110 ? 15.910 -2.175 -46.203 1.00 57.09 110 ALA A O 1
ATOM 854 N N . ALA A 1 111 ? 15.505 -0.807 -47.952 1.00 52.06 111 ALA A N 1
ATOM 855 C CA . ALA A 1 111 ? 15.792 -1.771 -49.019 1.00 52.06 111 ALA A CA 1
ATOM 856 C C . ALA A 1 111 ? 17.241 -2.303 -49.024 1.00 52.06 111 ALA A C 1
ATOM 858 O O . ALA A 1 111 ? 17.520 -3.314 -49.666 1.00 52.06 111 ALA A O 1
ATOM 859 N N . ASP A 1 112 ? 18.151 -1.663 -48.284 1.00 52.41 112 ASP A N 1
ATOM 860 C CA . ASP A 1 112 ? 19.531 -2.114 -48.131 1.00 52.41 112 ASP A CA 1
ATOM 861 C C . ASP A 1 112 ? 19.649 -3.219 -47.072 1.00 52.41 112 ASP A C 1
ATOM 863 O O . ASP A 1 112 ? 19.315 -3.041 -45.895 1.00 52.41 112 ASP A O 1
ATOM 867 N N . GLY A 1 113 ? 20.191 -4.371 -47.483 1.00 51.06 113 GLY A N 1
ATOM 868 C CA . GLY A 1 113 ? 20.278 -5.592 -46.673 1.00 51.06 113 GLY A CA 1
ATOM 869 C C . GLY A 1 113 ? 20.905 -5.404 -45.284 1.00 51.06 113 GLY A C 1
ATOM 870 O O . GLY A 1 113 ? 20.405 -5.977 -44.317 1.00 51.06 113 GLY A O 1
ATOM 871 N N . HIS A 1 114 ? 21.920 -4.543 -45.135 1.00 49.50 114 HIS A N 1
ATOM 872 C CA . HIS A 1 114 ? 22.531 -4.239 -43.830 1.00 49.50 114 HIS A CA 1
ATOM 873 C C . HIS A 1 114 ? 21.630 -3.419 -42.901 1.00 49.50 114 HIS A C 1
ATOM 875 O O . HIS A 1 114 ? 21.613 -3.645 -41.690 1.00 49.50 114 HIS A O 1
ATOM 881 N N . PHE A 1 115 ? 20.852 -2.491 -43.454 1.00 53.06 115 PHE A N 1
ATOM 882 C CA . PHE A 1 115 ? 19.930 -1.675 -42.671 1.00 53.06 115 PHE A CA 1
ATOM 883 C C . PHE A 1 115 ? 18.688 -2.484 -42.267 1.00 53.06 115 PHE A C 1
ATOM 885 O O . PHE A 1 115 ? 18.195 -2.338 -41.151 1.00 53.06 115 PHE A O 1
ATOM 892 N N . SER A 1 116 ? 18.253 -3.426 -43.112 1.00 55.38 116 SER A N 1
ATOM 893 C CA . SER A 1 116 ? 17.088 -4.284 -42.854 1.00 55.38 116 SER A CA 1
ATOM 894 C C . SER A 1 116 ? 17.220 -5.150 -41.587 1.00 55.38 116 SER A C 1
ATOM 896 O O . SER A 1 116 ? 16.264 -5.280 -40.817 1.00 55.38 116 SER A O 1
ATOM 898 N N . VAL A 1 117 ? 18.414 -5.691 -41.302 1.00 60.06 117 VAL A N 1
ATOM 899 C CA . VAL A 1 117 ? 18.674 -6.491 -40.089 1.00 60.06 117 VAL A CA 1
ATOM 900 C C . VAL A 1 117 ? 18.621 -5.613 -38.839 1.00 60.06 117 VAL A C 1
ATOM 902 O O . VAL A 1 117 ? 18.018 -6.006 -37.835 1.00 60.06 117 VAL A O 1
ATOM 905 N N . LEU A 1 118 ? 19.187 -4.406 -38.911 1.00 56.00 118 LEU A N 1
ATOM 906 C CA . LEU A 1 118 ? 19.193 -3.445 -37.809 1.00 56.00 118 LEU A CA 1
ATOM 907 C C . LEU A 1 118 ? 17.773 -2.936 -37.503 1.00 56.00 118 LEU A C 1
ATOM 909 O O . LEU A 1 118 ? 17.363 -2.915 -36.339 1.00 56.00 118 LEU A O 1
ATOM 913 N N . THR A 1 119 ? 16.985 -2.618 -38.536 1.00 62.25 119 THR A N 1
ATOM 914 C CA . THR A 1 119 ? 15.571 -2.223 -38.412 1.00 62.25 119 THR A CA 1
ATOM 915 C C . THR A 1 119 ? 14.729 -3.359 -37.830 1.00 62.25 119 THR A C 1
ATOM 917 O O . THR A 1 119 ? 13.931 -3.140 -36.919 1.00 62.25 119 THR A O 1
ATOM 920 N N . ARG A 1 120 ? 14.949 -4.607 -38.263 1.00 63.84 120 ARG A N 1
ATOM 921 C CA . ARG A 1 120 ? 14.224 -5.777 -37.744 1.00 63.84 120 ARG A CA 1
ATOM 922 C C . ARG A 1 120 ? 14.564 -6.080 -36.284 1.00 63.84 120 ARG A C 1
ATOM 924 O O . ARG A 1 120 ? 13.662 -6.401 -35.507 1.00 63.84 120 ARG A O 1
ATOM 931 N N . MET A 1 121 ? 15.834 -5.968 -35.889 1.00 55.38 121 MET A N 1
ATOM 932 C CA . MET A 1 121 ? 16.251 -6.100 -34.486 1.00 55.38 121 MET A CA 1
ATOM 933 C C . MET A 1 121 ? 15.675 -4.978 -33.619 1.00 55.38 121 MET A C 1
ATOM 935 O O . MET A 1 121 ? 15.180 -5.252 -32.527 1.00 55.38 121 MET A O 1
ATOM 939 N N . THR A 1 122 ? 15.662 -3.748 -34.131 1.00 59.56 122 THR A N 1
ATOM 940 C CA . THR A 1 122 ? 15.081 -2.581 -33.453 1.00 59.56 122 THR A CA 1
ATOM 941 C C . THR A 1 122 ? 13.575 -2.747 -33.251 1.00 59.56 122 THR A C 1
ATOM 943 O O . THR A 1 122 ? 13.087 -2.602 -32.133 1.00 59.56 122 THR A O 1
ATOM 946 N N . ASN A 1 123 ? 12.835 -3.151 -34.287 1.00 64.31 123 ASN A N 1
ATOM 947 C CA . ASN A 1 123 ? 11.392 -3.392 -34.200 1.00 64.31 123 ASN A CA 1
ATOM 948 C C . ASN A 1 123 ? 11.056 -4.545 -33.237 1.00 64.31 123 ASN A C 1
ATOM 950 O O . ASN A 1 123 ? 10.133 -4.419 -32.433 1.00 64.31 123 ASN A O 1
ATOM 954 N N . LYS A 1 124 ? 11.833 -5.640 -33.248 1.00 63.25 124 LYS A N 1
ATOM 955 C CA . LYS A 1 124 ? 11.676 -6.736 -32.272 1.00 63.25 124 LYS A CA 1
ATOM 956 C C . LYS A 1 124 ? 11.971 -6.282 -30.845 1.00 63.25 124 LYS A C 1
ATOM 958 O O . LYS A 1 124 ? 11.221 -6.632 -29.940 1.00 63.25 124 LYS A O 1
ATOM 963 N N . LEU A 1 125 ? 13.027 -5.496 -30.636 1.00 56.56 125 LEU A N 1
ATOM 964 C CA . LEU A 1 125 ? 13.363 -4.958 -29.320 1.00 56.56 125 LEU A CA 1
ATOM 965 C C . LEU A 1 125 ? 12.262 -4.016 -28.816 1.00 56.56 125 LEU A C 1
ATOM 967 O O . LEU A 1 125 ? 11.819 -4.167 -27.682 1.00 56.56 125 LEU A O 1
ATOM 971 N N . ARG A 1 126 ? 11.759 -3.110 -29.664 1.00 57.53 126 ARG A N 1
ATOM 972 C CA . ARG A 1 126 ? 10.632 -2.222 -29.334 1.00 57.53 126 ARG A CA 1
ATOM 973 C C . ARG A 1 126 ? 9.375 -3.011 -28.977 1.00 57.53 126 ARG A C 1
ATOM 975 O O . ARG A 1 126 ? 8.754 -2.705 -27.965 1.00 57.53 126 ARG A O 1
ATOM 982 N N . ALA A 1 127 ? 9.031 -4.042 -29.751 1.00 60.94 127 ALA A N 1
ATOM 983 C CA . ALA A 1 127 ? 7.883 -4.902 -29.467 1.00 60.94 127 ALA A CA 1
ATOM 984 C C . ALA A 1 127 ? 8.036 -5.647 -28.130 1.00 60.94 127 ALA A C 1
ATOM 986 O O . ALA A 1 127 ? 7.109 -5.645 -27.324 1.00 60.94 127 ALA A O 1
ATOM 987 N N . LEU A 1 128 ? 9.219 -6.206 -27.851 1.00 57.56 128 LEU A N 1
ATOM 988 C CA . LEU A 1 128 ? 9.507 -6.892 -26.586 1.00 57.56 128 LEU A CA 1
ATOM 989 C C . LEU A 1 128 ? 9.482 -5.939 -25.383 1.00 57.56 128 LEU A C 1
ATOM 991 O O . LEU A 1 128 ? 8.938 -6.284 -24.334 1.00 57.56 128 LEU A O 1
ATOM 995 N N . VAL A 1 129 ? 10.044 -4.734 -25.522 1.00 57.00 129 VAL A N 1
ATOM 996 C CA . VAL A 1 129 ? 10.006 -3.702 -24.474 1.00 57.00 129 VAL A CA 1
ATOM 997 C C . VAL A 1 129 ? 8.569 -3.235 -24.242 1.00 57.00 129 VAL A C 1
ATOM 999 O O . VAL A 1 129 ? 8.155 -3.138 -23.090 1.00 57.00 129 VAL A O 1
ATOM 1002 N N . TYR A 1 130 ? 7.790 -3.016 -25.305 1.00 62.12 130 TYR A N 1
ATOM 1003 C CA . TYR A 1 130 ? 6.373 -2.655 -25.225 1.00 62.12 130 TYR A CA 1
ATOM 1004 C C . TYR A 1 130 ? 5.554 -3.736 -24.509 1.00 62.12 130 TYR A C 1
ATOM 1006 O O . TYR A 1 130 ? 4.845 -3.438 -23.550 1.00 62.12 130 TYR A O 1
ATOM 1014 N N . GLU A 1 131 ? 5.688 -4.999 -24.918 1.00 60.78 131 GLU A N 1
ATOM 1015 C CA . GLU A 1 131 ? 4.976 -6.128 -24.315 1.00 60.78 131 GLU A CA 1
ATOM 1016 C C . GLU A 1 131 ? 5.333 -6.284 -22.832 1.00 60.78 131 GLU A C 1
ATOM 1018 O O . GLU A 1 131 ? 4.448 -6.396 -21.974 1.00 60.78 131 GLU A O 1
ATOM 1023 N N . LYS A 1 132 ? 6.629 -6.216 -22.502 1.00 61.41 132 LYS A N 1
ATOM 1024 C CA . LYS A 1 132 ? 7.086 -6.298 -21.114 1.00 61.41 132 LYS A CA 1
ATOM 1025 C C . LYS A 1 132 ? 6.570 -5.115 -20.300 1.00 61.41 132 LYS A C 1
ATOM 1027 O O . LYS A 1 132 ? 6.088 -5.331 -19.191 1.00 61.41 132 LYS A O 1
ATOM 1032 N N . TYR A 1 133 ? 6.606 -3.900 -20.844 1.00 63.69 133 TYR A N 1
ATOM 1033 C CA . TYR A 1 133 ? 6.105 -2.702 -20.177 1.00 63.69 133 TYR A CA 1
ATOM 1034 C C . TYR A 1 133 ? 4.599 -2.794 -19.919 1.00 63.69 133 TYR A C 1
ATOM 1036 O O . TYR A 1 133 ? 4.177 -2.656 -18.775 1.00 63.69 133 TYR A O 1
ATOM 1044 N N . VAL A 1 134 ? 3.783 -3.109 -20.930 1.00 64.88 134 VAL A N 1
ATOM 1045 C CA . VAL A 1 134 ? 2.322 -3.247 -20.781 1.00 64.88 134 VAL A CA 1
ATOM 1046 C C . VAL A 1 134 ? 1.971 -4.335 -19.762 1.00 64.88 134 VAL A C 1
ATOM 1048 O O . VAL A 1 134 ? 1.121 -4.119 -18.893 1.00 64.88 134 VAL A O 1
ATOM 1051 N N . SER A 1 135 ? 2.668 -5.476 -19.800 1.00 64.88 135 SER A N 1
ATOM 1052 C CA . SER A 1 135 ? 2.501 -6.547 -18.810 1.00 64.88 135 SER A CA 1
ATOM 1053 C C . SER A 1 135 ? 2.856 -6.079 -17.393 1.00 64.88 135 SER A C 1
ATOM 1055 O O . SER A 1 135 ? 2.117 -6.355 -16.447 1.00 64.88 135 SER A O 1
ATOM 1057 N N . VAL A 1 136 ? 3.986 -5.391 -17.224 1.00 64.50 136 VAL A N 1
ATOM 1058 C CA . VAL A 1 136 ? 4.445 -4.897 -15.918 1.00 64.50 136 VAL A CA 1
ATOM 1059 C C . VAL A 1 136 ? 3.481 -3.850 -15.376 1.00 64.50 136 VAL A C 1
ATOM 1061 O O . VAL A 1 136 ? 3.033 -3.964 -14.239 1.00 64.50 136 VAL A O 1
ATOM 1064 N N . THR A 1 137 ? 3.095 -2.874 -16.192 1.00 66.31 137 THR A N 1
ATOM 1065 C CA . THR A 1 137 ? 2.150 -1.820 -15.832 1.00 66.31 137 THR A CA 1
ATOM 1066 C C . THR A 1 137 ? 0.796 -2.383 -15.407 1.00 66.31 137 THR A C 1
ATOM 1068 O O . THR A 1 137 ? 0.271 -1.998 -14.361 1.00 66.31 137 THR A O 1
ATOM 1071 N N . GLY A 1 138 ? 0.229 -3.312 -16.183 1.00 67.56 138 GLY A N 1
ATOM 1072 C CA . GLY A 1 138 ? -1.072 -3.904 -15.872 1.00 67.56 138 GLY A CA 1
ATOM 1073 C C . GLY A 1 138 ? -1.069 -4.666 -14.544 1.00 67.56 138 GLY A C 1
ATOM 1074 O O . GLY A 1 138 ? -2.043 -4.616 -13.788 1.00 67.56 138 GLY A O 1
ATOM 1075 N N . LYS A 1 139 ? 0.041 -5.335 -14.222 1.00 71.06 139 LYS A N 1
ATOM 1076 C CA . LYS A 1 139 ? 0.211 -6.039 -12.944 1.00 71.06 139 LYS A CA 1
ATOM 1077 C C . LYS A 1 139 ? 0.475 -5.078 -11.793 1.00 71.06 139 LYS A C 1
ATOM 1079 O O . LYS A 1 139 ? -0.156 -5.214 -10.753 1.00 71.06 139 LYS A O 1
ATOM 1084 N N . LEU A 1 140 ? 1.305 -4.061 -11.996 1.00 71.38 140 LEU A N 1
ATOM 1085 C CA . LEU A 1 140 ? 1.589 -3.040 -10.991 1.00 71.38 140 LEU A CA 1
ATOM 1086 C C . LEU A 1 140 ? 0.321 -2.273 -10.592 1.00 71.38 140 LEU A C 1
ATOM 1088 O O . LEU A 1 140 ? 0.085 -2.025 -9.412 1.00 71.38 140 LEU A O 1
ATOM 1092 N N . LEU A 1 141 ? -0.547 -1.980 -11.564 1.00 77.38 141 LEU A N 1
ATOM 1093 C CA . LEU A 1 141 ? -1.857 -1.382 -11.318 1.00 77.38 141 LEU A CA 1
ATOM 1094 C C . LEU A 1 141 ? -2.781 -2.322 -10.530 1.00 77.38 141 LEU A C 1
ATOM 1096 O O . LEU A 1 141 ? -3.509 -1.872 -9.644 1.00 77.38 141 LEU A O 1
ATOM 1100 N N . ARG A 1 142 ? -2.757 -3.627 -10.829 1.00 80.44 142 ARG A N 1
ATOM 1101 C CA . ARG A 1 142 ? -3.518 -4.638 -10.082 1.00 80.44 142 ARG A CA 1
ATOM 1102 C C . ARG A 1 142 ? -3.051 -4.728 -8.630 1.00 80.44 142 ARG A C 1
ATOM 1104 O O . ARG A 1 142 ? -3.889 -4.685 -7.736 1.00 80.44 142 ARG A O 1
ATOM 1111 N N . GLU A 1 143 ? -1.747 -4.808 -8.399 1.00 77.50 143 GLU A N 1
ATOM 1112 C CA . GLU A 1 143 ? -1.152 -4.847 -7.057 1.00 77.50 143 GLU A CA 1
ATOM 1113 C C . GLU A 1 143 ? -1.477 -3.572 -6.272 1.00 77.50 143 GLU A C 1
ATOM 1115 O O . GLU A 1 143 ? -1.958 -3.644 -5.141 1.00 77.50 143 GLU A O 1
ATOM 1120 N N . PHE A 1 144 ? -1.343 -2.402 -6.906 1.00 80.44 144 PHE A N 1
ATOM 1121 C CA . PHE A 1 144 ? -1.734 -1.125 -6.311 1.00 80.44 144 PHE A CA 1
ATOM 1122 C C . PHE A 1 144 ? -3.215 -1.106 -5.911 1.00 80.44 144 PHE A C 1
ATOM 1124 O O . PHE A 1 144 ? -3.559 -0.653 -4.819 1.00 80.44 144 PHE A O 1
ATOM 1131 N N . ARG A 1 145 ? -4.102 -1.637 -6.762 1.00 86.94 145 ARG A N 1
ATOM 1132 C CA . ARG A 1 145 ? -5.541 -1.757 -6.475 1.00 86.94 145 ARG A CA 1
ATOM 1133 C C . ARG A 1 145 ? -5.835 -2.702 -5.319 1.00 86.94 145 ARG A C 1
ATOM 1135 O O . ARG A 1 145 ? -6.680 -2.377 -4.492 1.00 86.94 145 ARG A O 1
ATOM 1142 N N . ILE A 1 146 ? -5.165 -3.850 -5.252 1.00 83.81 146 ILE A N 1
ATOM 1143 C CA . ILE A 1 146 ? -5.330 -4.802 -4.146 1.00 83.81 146 ILE A CA 1
ATOM 1144 C C . ILE A 1 146 ? -4.870 -4.150 -2.841 1.00 83.81 146 ILE A C 1
ATOM 1146 O O . ILE A 1 146 ? -5.612 -4.151 -1.861 1.00 83.81 146 ILE A O 1
ATOM 1150 N N . PHE A 1 147 ? -3.691 -3.526 -2.845 1.00 84.12 147 PHE A N 1
ATOM 1151 C CA . PHE A 1 147 ? -3.138 -2.852 -1.675 1.00 84.12 147 PHE A CA 1
ATOM 1152 C C . PHE A 1 147 ? -4.040 -1.711 -1.189 1.00 84.12 147 PHE A C 1
ATOM 1154 O O . PHE A 1 147 ? -4.432 -1.681 -0.022 1.00 84.12 147 PHE A O 1
ATOM 1161 N N . THR A 1 148 ? -4.407 -0.780 -2.071 1.00 87.25 148 THR A N 1
ATOM 1162 C CA . THR A 1 148 ? -5.244 0.373 -1.701 1.00 87.25 148 THR A CA 1
ATOM 1163 C C . THR A 1 148 ? -6.664 -0.041 -1.328 1.00 87.25 148 THR A C 1
ATOM 1165 O O . THR A 1 148 ? -7.176 0.424 -0.314 1.00 87.25 148 THR A O 1
ATOM 1168 N N . GLY A 1 149 ? -7.277 -0.962 -2.074 1.00 89.69 149 GLY A N 1
ATOM 1169 C CA . GLY A 1 149 ? -8.636 -1.437 -1.812 1.00 89.69 149 GLY A CA 1
ATOM 1170 C C . GLY A 1 149 ? -8.755 -2.206 -0.497 1.00 89.69 149 GLY A C 1
ATOM 1171 O O . GLY A 1 149 ? -9.692 -1.983 0.267 1.00 89.69 149 GLY A O 1
ATOM 1172 N N . MET A 1 150 ? -7.782 -3.062 -0.182 1.00 87.69 150 MET A N 1
ATOM 1173 C CA . MET A 1 150 ? -7.776 -3.813 1.073 1.00 87.69 150 MET A CA 1
ATOM 1174 C C . MET A 1 150 ? -7.553 -2.904 2.285 1.00 87.69 150 MET A C 1
ATOM 1176 O O . MET A 1 150 ? -8.289 -3.012 3.266 1.00 87.69 150 MET A O 1
ATOM 1180 N N . ASN A 1 151 ? -6.596 -1.972 2.206 1.00 90.00 151 ASN A N 1
ATOM 1181 C CA . ASN A 1 151 ? -6.398 -0.986 3.269 1.00 90.00 151 ASN A CA 1
ATOM 1182 C C . ASN A 1 151 ? -7.640 -0.095 3.431 1.00 90.00 151 ASN A C 1
ATOM 1184 O O . ASN A 1 151 ? -8.082 0.130 4.556 1.00 90.00 151 ASN A O 1
ATOM 1188 N N . ALA A 1 152 ? -8.269 0.346 2.336 1.00 93.06 152 ALA A N 1
ATOM 1189 C CA . ALA A 1 152 ? -9.528 1.087 2.397 1.00 93.06 152 ALA A CA 1
ATOM 1190 C C . ALA A 1 152 ? -10.604 0.294 3.152 1.00 93.06 152 ALA A C 1
ATOM 1192 O O . ALA A 1 152 ? -11.167 0.798 4.123 1.00 93.06 152 ALA A O 1
ATOM 1193 N N . ALA A 1 153 ? -10.841 -0.961 2.762 1.00 91.56 153 ALA A N 1
ATOM 1194 C CA . ALA A 1 153 ? -11.835 -1.819 3.399 1.00 91.56 153 ALA A CA 1
ATOM 1195 C C . ALA A 1 153 ? -11.572 -1.981 4.903 1.00 91.56 153 ALA A C 1
ATOM 1197 O O . ALA A 1 153 ? -12.484 -1.805 5.714 1.00 91.56 153 ALA A O 1
ATOM 1198 N N . ILE A 1 154 ? -10.324 -2.256 5.291 1.00 90.62 154 ILE A N 1
ATOM 1199 C CA . ILE A 1 154 ? -9.984 -2.506 6.692 1.00 90.62 154 ILE A CA 1
ATOM 1200 C C . ILE A 1 154 ? -10.119 -1.240 7.553 1.00 90.62 154 ILE A C 1
ATOM 1202 O O . ILE A 1 154 ? -10.670 -1.311 8.654 1.00 90.62 154 ILE A O 1
ATOM 1206 N N . PHE A 1 155 ? -9.723 -0.068 7.038 1.00 93.31 155 PHE A N 1
ATOM 1207 C CA . PHE A 1 155 ? -9.900 1.209 7.737 1.00 93.31 155 PHE A CA 1
ATOM 1208 C C . PHE A 1 155 ? -11.364 1.655 7.795 1.00 93.31 155 PHE A C 1
ATOM 1210 O O . PHE A 1 155 ? -11.772 2.251 8.796 1.00 93.31 155 PHE A O 1
ATOM 1217 N N . ILE A 1 156 ? -12.176 1.348 6.778 1.00 93.50 156 ILE A N 1
ATOM 1218 C CA . ILE A 1 156 ? -13.628 1.576 6.813 1.00 93.50 156 ILE A CA 1
ATOM 1219 C C . ILE A 1 156 ? -14.254 0.733 7.923 1.00 93.50 156 ILE A C 1
ATOM 1221 O O . ILE A 1 156 ? -14.930 1.286 8.791 1.00 93.50 156 ILE A O 1
ATOM 1225 N N . VAL A 1 157 ? -13.990 -0.579 7.944 1.00 91.56 157 VAL A N 1
ATOM 1226 C CA . VAL A 1 157 ? -14.515 -1.479 8.985 1.00 91.56 157 VAL A CA 1
ATOM 1227 C C . VAL A 1 157 ? -14.069 -1.002 10.365 1.00 91.56 157 VAL A C 1
ATOM 1229 O O . VAL A 1 157 ? -14.906 -0.839 11.252 1.00 91.56 157 VAL A O 1
ATOM 1232 N N . PHE A 1 158 ? -12.784 -0.685 10.539 1.00 91.81 158 PHE A N 1
ATOM 1233 C CA . PHE A 1 158 ? -12.257 -0.139 11.788 1.00 91.81 158 PHE A CA 1
ATOM 1234 C C . PHE A 1 158 ? -12.986 1.145 12.224 1.00 91.81 158 PHE A C 1
ATOM 1236 O O . PHE A 1 158 ? -13.404 1.261 13.379 1.00 91.81 158 PHE A O 1
ATOM 1243 N N . SER A 1 159 ? -13.196 2.090 11.304 1.00 91.31 159 SER A N 1
ATOM 1244 C CA . SER A 1 159 ? -13.858 3.372 11.588 1.00 91.31 159 SER A CA 1
ATOM 1245 C C . SER A 1 159 ? -15.330 3.188 11.963 1.00 91.31 159 SER A C 1
ATOM 1247 O O . SER A 1 159 ? -15.800 3.773 12.943 1.00 91.31 159 SER A O 1
ATOM 1249 N N . VAL A 1 160 ? -16.048 2.320 11.243 1.00 90.81 160 VAL A N 1
ATOM 1250 C CA . VAL A 1 160 ? -17.434 1.944 11.558 1.00 90.81 160 VAL A CA 1
ATOM 1251 C C . VAL A 1 160 ? -17.504 1.298 12.941 1.00 90.81 160 VAL A C 1
ATOM 1253 O O . VAL A 1 160 ? -18.319 1.701 13.774 1.00 90.81 160 VAL A O 1
ATOM 1256 N N . MET A 1 161 ? -16.607 0.357 13.239 1.00 87.12 161 MET A N 1
ATOM 1257 C CA . MET A 1 161 ? -16.553 -0.305 14.542 1.00 87.12 161 MET A CA 1
ATOM 1258 C C . MET A 1 161 ? -16.247 0.672 15.681 1.00 87.12 161 MET A C 1
ATOM 1260 O O . MET A 1 161 ? -16.899 0.608 16.723 1.00 87.12 161 MET A O 1
ATOM 1264 N N . MET A 1 162 ? -15.338 1.626 15.477 1.00 88.00 162 MET A N 1
ATOM 1265 C CA . MET A 1 162 ? -15.041 2.699 16.434 1.00 88.00 162 MET A CA 1
ATOM 1266 C C . MET A 1 162 ? -16.238 3.658 16.635 1.00 88.00 162 MET A C 1
ATOM 1268 O O . MET A 1 162 ? -16.406 4.267 17.701 1.00 88.00 162 MET A O 1
ATOM 1272 N N . GLY A 1 163 ? -17.099 3.793 15.622 1.00 86.19 163 GLY A N 1
ATOM 1273 C CA . GLY A 1 163 ? -18.365 4.525 15.683 1.00 86.19 163 GLY A CA 1
ATOM 1274 C C . GLY A 1 163 ? -19.439 3.810 16.511 1.00 86.19 163 GLY A C 1
ATOM 1275 O O . GLY A 1 163 ? -20.056 4.442 17.380 1.00 86.19 163 GLY A O 1
ATOM 1276 N N . VAL A 1 164 ? -19.615 2.508 16.260 1.00 87.44 164 VAL A N 1
ATOM 1277 C CA . VAL A 1 164 ? -20.698 1.660 16.792 1.00 87.44 164 VAL A CA 1
ATOM 1278 C C . VAL A 1 164 ? -20.373 1.076 18.175 1.00 87.44 164 VAL A C 1
ATOM 1280 O O . VAL A 1 164 ? -21.193 1.168 19.086 1.00 87.44 164 VAL A O 1
ATOM 1283 N N . ARG A 1 165 ? 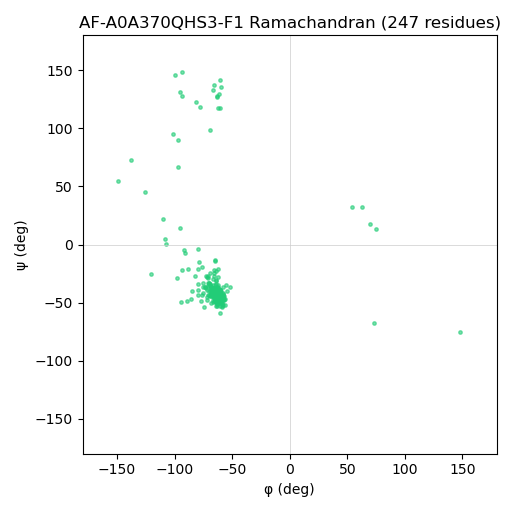-19.177 0.508 18.381 1.00 82.38 165 ARG A N 1
ATOM 1284 C CA . ARG A 1 165 ? -18.778 -0.225 19.603 1.00 82.38 165 ARG A CA 1
ATOM 1285 C C . ARG A 1 165 ? -17.997 0.653 20.582 1.00 82.38 165 ARG A C 1
ATOM 1287 O O . ARG A 1 165 ? -16.807 0.457 20.839 1.00 82.38 165 ARG A O 1
ATOM 1294 N N . ARG A 1 166 ? -18.685 1.651 21.143 1.00 80.69 166 ARG A N 1
ATOM 1295 C CA . ARG A 1 166 ? -18.096 2.658 22.056 1.00 80.69 166 ARG A CA 1
ATOM 1296 C C . ARG A 1 166 ? -17.564 2.071 23.369 1.00 80.69 166 ARG A C 1
ATOM 1298 O O . ARG A 1 166 ? -16.701 2.677 24.000 1.00 80.69 166 ARG A O 1
ATOM 1305 N N . ASP A 1 167 ? -18.064 0.911 23.762 1.00 81.81 167 ASP A N 1
ATOM 1306 C CA . ASP A 1 167 ? -17.701 0.152 24.958 1.00 81.81 167 ASP A CA 1
ATOM 1307 C C . ASP A 1 167 ? -16.398 -0.654 24.794 1.00 81.81 167 ASP A C 1
ATOM 1309 O O . ASP A 1 167 ? -15.727 -0.949 25.782 1.00 81.81 167 ASP A O 1
ATOM 1313 N N . LYS A 1 168 ? -15.983 -0.952 23.552 1.00 82.75 168 LYS A N 1
ATOM 1314 C CA . LYS A 1 168 ? -14.821 -1.809 23.238 1.00 82.75 168 LYS A CA 1
ATOM 1315 C C . LYS A 1 168 ? -13.624 -1.070 22.634 1.00 82.75 168 LYS A C 1
ATOM 1317 O O . LYS A 1 168 ? -12.732 -1.684 22.056 1.00 82.75 168 LYS A O 1
ATOM 1322 N N . VAL A 1 169 ? -13.532 0.246 22.845 1.00 82.88 169 VAL A N 1
ATOM 1323 C CA . VAL A 1 169 ? -12.440 1.097 22.320 1.00 82.88 169 VAL A CA 1
ATOM 1324 C C . VAL A 1 169 ? -11.047 0.600 22.731 1.00 82.88 169 VAL A C 1
ATOM 1326 O O . VAL A 1 169 ? -10.111 0.696 21.946 1.00 82.88 169 VAL A O 1
ATOM 1329 N N . LYS A 1 170 ? -10.892 0.041 23.940 1.00 85.00 170 LYS A N 1
ATOM 1330 C CA . LYS A 1 170 ? -9.602 -0.513 24.388 1.00 85.00 170 LYS A CA 1
ATOM 1331 C C . LYS A 1 170 ? -9.187 -1.748 23.587 1.00 85.00 170 LYS A C 1
ATOM 1333 O O . LYS A 1 170 ? -8.016 -1.871 23.265 1.00 85.00 170 LYS A O 1
ATOM 1338 N N . ALA A 1 171 ? -10.125 -2.629 23.243 1.00 84.69 171 ALA A N 1
ATOM 1339 C CA . ALA A 1 171 ? -9.827 -3.806 22.430 1.00 84.69 171 ALA A CA 1
ATOM 1340 C C . ALA A 1 171 ? -9.469 -3.417 20.986 1.00 84.69 171 ALA A C 1
ATOM 1342 O O . ALA A 1 171 ? -8.579 -4.013 20.392 1.00 84.69 171 ALA A O 1
ATOM 1343 N N . LEU A 1 172 ? -10.083 -2.349 20.460 1.00 85.25 172 LEU A N 1
ATOM 1344 C CA . LEU A 1 172 ? -9.765 -1.773 19.146 1.00 85.25 172 LEU A CA 1
ATOM 1345 C C . LEU A 1 172 ? -8.351 -1.172 19.049 1.00 85.25 172 LEU A C 1
ATOM 1347 O O . LEU A 1 172 ? -7.883 -0.927 17.941 1.00 85.25 172 LEU A O 1
ATOM 1351 N N . LEU A 1 173 ? -7.639 -0.964 20.163 1.00 86.44 173 LEU A N 1
ATOM 1352 C CA . LEU A 1 173 ? -6.233 -0.548 20.110 1.00 86.44 173 LEU A CA 1
ATOM 1353 C C . LEU A 1 173 ? -5.337 -1.599 19.464 1.00 86.44 173 LEU A C 1
ATOM 1355 O O . LEU A 1 173 ? -4.384 -1.225 18.791 1.00 86.44 173 LEU A O 1
ATOM 1359 N N . VAL A 1 174 ? -5.646 -2.884 19.649 1.00 87.25 174 VAL A N 1
ATOM 1360 C CA . VAL A 1 174 ? -4.860 -3.981 19.075 1.00 87.25 174 VA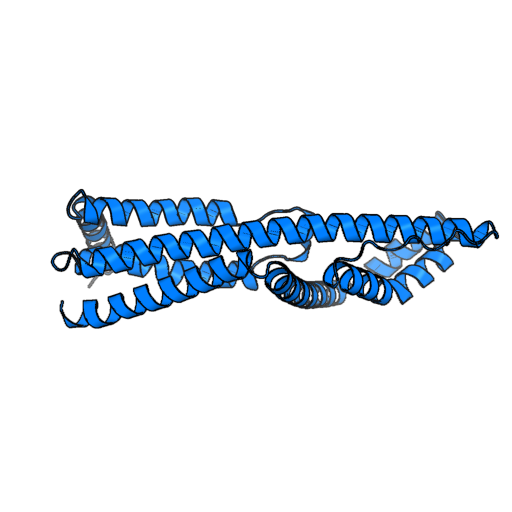L A CA 1
ATOM 1361 C C . VAL A 1 174 ? -4.852 -3.896 17.546 1.00 87.25 174 VAL A C 1
ATOM 1363 O O . VAL A 1 174 ? -3.775 -3.707 16.983 1.00 87.25 174 VAL A O 1
ATOM 1366 N N . PRO A 1 175 ? -6.003 -3.930 16.843 1.00 86.62 175 PRO A N 1
ATOM 1367 C CA . PRO A 1 175 ? -6.000 -3.774 15.394 1.00 86.62 175 PRO A CA 1
ATOM 1368 C C . PRO A 1 175 ? -5.470 -2.403 14.955 1.00 86.62 175 PRO A C 1
ATOM 1370 O O . PRO A 1 175 ? -4.757 -2.350 13.963 1.00 86.62 175 PRO A O 1
ATOM 1373 N N . ALA A 1 176 ? -5.712 -1.311 15.694 1.00 87.12 176 ALA A N 1
ATOM 1374 C CA . ALA A 1 176 ? -5.144 -0.000 15.349 1.00 87.12 176 ALA A CA 1
ATOM 1375 C C . ALA A 1 176 ? -3.604 -0.006 15.350 1.00 87.12 176 ALA A C 1
ATOM 1377 O O . ALA A 1 176 ? -2.971 0.509 14.427 1.00 87.12 176 ALA A O 1
ATOM 1378 N N . PHE A 1 177 ? -3.008 -0.616 16.378 1.00 88.31 177 PHE A N 1
ATOM 1379 C CA . PHE A 1 177 ? -1.563 -0.743 16.526 1.00 88.31 177 PHE A CA 1
ATOM 1380 C C . PHE A 1 177 ? -0.960 -1.725 15.522 1.00 88.31 177 PHE A C 1
ATOM 1382 O O . PHE A 1 177 ? 0.191 -1.564 15.147 1.00 88.31 177 PHE A O 1
ATOM 1389 N N . LEU A 1 178 ? -1.719 -2.714 15.050 1.00 86.56 178 LEU A N 1
ATOM 1390 C CA . LEU A 1 178 ? -1.269 -3.591 13.971 1.00 86.56 178 LEU A CA 1
ATOM 1391 C C . LEU A 1 178 ? -1.355 -2.888 12.610 1.00 86.56 178 LEU A C 1
ATOM 1393 O O . LEU A 1 178 ? -0.414 -2.959 11.825 1.00 86.56 178 LEU A O 1
ATOM 1397 N N . MET A 1 179 ? -2.443 -2.169 12.327 1.00 87.19 179 MET A N 1
ATOM 1398 C CA . MET A 1 179 ? -2.688 -1.544 11.022 1.00 87.19 179 MET A CA 1
ATOM 1399 C C . MET A 1 179 ? -1.707 -0.421 10.686 1.00 87.19 179 MET A C 1
ATOM 1401 O O . MET A 1 179 ? -1.159 -0.410 9.586 1.00 87.19 179 MET A O 1
ATOM 1405 N N . LEU A 1 180 ? -1.481 0.532 11.598 1.00 84.75 180 LEU A N 1
ATOM 1406 C CA . LEU A 1 180 ? -0.699 1.736 11.281 1.00 84.75 180 LEU A CA 1
ATOM 1407 C C . LEU A 1 180 ? 0.764 1.416 10.919 1.00 84.75 180 LEU A C 1
ATOM 1409 O O . LEU A 1 180 ? 1.213 1.854 9.856 1.00 84.75 180 LEU A O 1
ATOM 1413 N N . PRO A 1 181 ? 1.502 0.613 11.710 1.00 83.56 181 PRO A N 1
ATOM 1414 C CA . PRO A 1 181 ? 2.847 0.194 11.343 1.00 83.56 181 PRO A CA 1
ATOM 1415 C C . PRO A 1 181 ? 2.838 -0.710 10.119 1.00 83.56 181 PRO A C 1
ATOM 1417 O O . PRO A 1 181 ? 3.739 -0.594 9.304 1.00 83.56 181 PRO A O 1
ATOM 1420 N N . THR A 1 182 ? 1.822 -1.563 9.942 1.00 81.19 182 THR A N 1
ATOM 1421 C CA . THR A 1 182 ? 1.709 -2.400 8.737 1.00 81.19 182 THR A CA 1
ATOM 1422 C C . THR A 1 182 ? 1.658 -1.541 7.485 1.00 81.19 182 THR A C 1
ATOM 1424 O O . THR A 1 182 ? 2.403 -1.800 6.547 1.00 81.19 182 THR A O 1
ATOM 1427 N N . VAL A 1 183 ? 0.823 -0.504 7.460 1.00 83.94 183 VAL A N 1
ATOM 1428 C CA . VAL A 1 183 ? 0.731 0.413 6.319 1.00 83.94 183 VAL A CA 1
ATOM 1429 C C . VAL A 1 183 ? 2.053 1.133 6.089 1.00 83.94 183 VAL A C 1
ATOM 1431 O O . VAL A 1 183 ? 2.512 1.200 4.952 1.00 83.94 183 VAL A O 1
ATOM 1434 N N . ALA A 1 184 ? 2.677 1.639 7.154 1.00 81.31 184 ALA A N 1
ATOM 1435 C CA . ALA A 1 184 ? 3.942 2.359 7.062 1.00 81.31 184 ALA A CA 1
ATOM 1436 C C . ALA A 1 184 ? 5.085 1.457 6.571 1.00 81.31 184 ALA A C 1
ATOM 1438 O O . ALA A 1 184 ? 5.777 1.811 5.622 1.00 81.31 184 ALA A O 1
ATOM 1439 N N . LEU A 1 185 ? 5.245 0.275 7.168 1.00 77.06 185 LEU A N 1
ATOM 1440 C CA . LEU A 1 185 ? 6.264 -0.710 6.811 1.00 77.06 185 LEU A CA 1
ATOM 1441 C C . LEU A 1 185 ? 6.023 -1.261 5.416 1.00 77.06 185 LEU A C 1
ATOM 1443 O O . LEU A 1 185 ? 6.950 -1.309 4.622 1.00 77.06 185 LE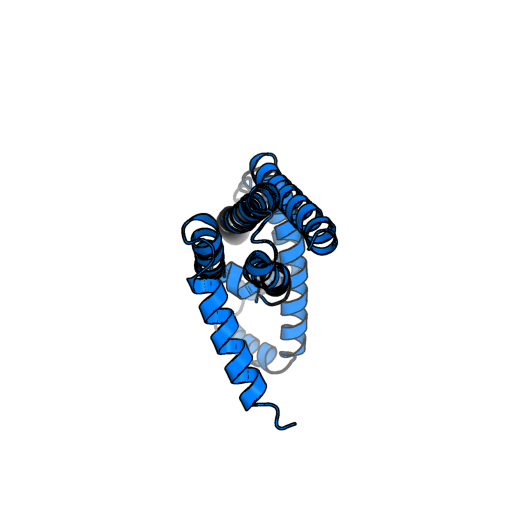U A O 1
ATOM 1447 N N . THR A 1 186 ? 4.789 -1.636 5.087 1.00 72.62 186 THR A N 1
ATOM 1448 C CA . THR A 1 186 ? 4.478 -2.154 3.752 1.00 72.62 186 THR A CA 1
ATOM 1449 C C . THR A 1 186 ? 4.685 -1.072 2.705 1.00 72.62 186 THR A C 1
ATOM 1451 O O . THR A 1 186 ? 5.304 -1.345 1.690 1.00 72.62 186 THR A O 1
ATOM 1454 N N . GLY A 1 187 ? 4.240 0.161 2.956 1.00 74.00 187 GLY A N 1
ATOM 1455 C CA . GLY A 1 187 ? 4.508 1.291 2.070 1.00 74.00 187 GLY A CA 1
ATOM 1456 C C . GLY A 1 187 ? 6.006 1.546 1.907 1.00 74.00 187 GLY A C 1
ATOM 1457 O O . GLY A 1 187 ? 6.476 1.710 0.787 1.00 74.00 187 GLY A O 1
ATOM 1458 N N . TYR A 1 188 ? 6.770 1.503 2.999 1.00 74.56 188 TYR A N 1
ATOM 1459 C CA . TYR A 1 188 ? 8.221 1.659 2.971 1.00 74.56 188 TYR A CA 1
ATOM 1460 C C . TYR A 1 188 ? 8.912 0.539 2.186 1.00 74.56 188 TYR A C 1
ATOM 1462 O O . TYR A 1 188 ? 9.680 0.824 1.275 1.00 74.56 188 TYR A O 1
ATOM 1470 N N . PHE A 1 189 ? 8.624 -0.728 2.485 1.00 69.06 189 PHE A N 1
ATOM 1471 C CA . PHE A 1 189 ? 9.211 -1.865 1.776 1.00 69.06 189 PHE A CA 1
ATOM 1472 C C . PHE A 1 189 ? 8.792 -1.896 0.311 1.00 69.06 189 PHE A C 1
ATOM 1474 O O . PHE A 1 189 ? 9.623 -2.195 -0.539 1.00 69.06 189 PHE A O 1
ATOM 1481 N N . TYR A 1 190 ? 7.544 -1.536 0.011 1.00 68.06 190 TYR A N 1
ATOM 1482 C CA . TYR A 1 190 ? 7.055 -1.448 -1.357 1.00 68.06 190 TYR A CA 1
ATOM 1483 C C . TYR A 1 190 ? 7.770 -0.340 -2.128 1.00 68.06 190 TYR A C 1
ATOM 1485 O O . TYR A 1 190 ? 8.144 -0.565 -3.264 1.00 68.06 190 TYR A O 1
ATOM 1493 N N . LEU A 1 191 ? 7.997 0.837 -1.531 1.00 67.38 191 LEU A N 1
ATOM 1494 C CA . LEU A 1 191 ? 8.644 1.969 -2.208 1.00 67.38 191 LEU A CA 1
ATOM 1495 C C . LEU A 1 191 ? 10.176 1.845 -2.268 1.00 67.38 191 LEU A C 1
ATOM 1497 O O . LEU A 1 191 ? 10.771 2.115 -3.309 1.00 67.38 191 LEU A O 1
ATOM 1501 N N . PHE A 1 192 ? 10.816 1.443 -1.172 1.00 65.38 192 PHE A N 1
ATOM 1502 C CA . PHE A 1 192 ? 12.267 1.558 -0.972 1.00 65.38 192 PHE A CA 1
ATOM 1503 C C . PHE A 1 192 ? 12.979 0.224 -0.737 1.00 65.38 192 PHE A C 1
ATOM 1505 O O . PHE A 1 192 ? 14.173 0.123 -0.986 1.00 65.38 192 PHE A O 1
ATOM 1512 N N . GLY A 1 193 ? 12.278 -0.793 -0.232 1.00 55.44 193 GLY A N 1
ATOM 1513 C CA . GLY A 1 193 ? 12.882 -2.084 0.119 1.00 55.44 193 GLY A CA 1
ATOM 1514 C C . GLY A 1 193 ? 12.846 -3.123 -1.001 1.00 55.44 193 GLY A C 1
ATOM 1515 O O . GLY A 1 193 ? 13.373 -4.223 -0.842 1.00 55.44 193 GLY A O 1
ATOM 1516 N N . GLN A 1 194 ? 12.198 -2.804 -2.117 1.00 63.12 194 GLN A N 1
ATOM 1517 C CA . GLN A 1 194 ? 11.989 -3.727 -3.214 1.00 63.12 194 GLN A CA 1
ATOM 1518 C C . GLN A 1 194 ? 13.101 -3.572 -4.248 1.00 63.12 194 GLN A C 1
ATOM 1520 O O . GLN A 1 194 ? 13.333 -2.473 -4.740 1.00 63.12 194 GLN A O 1
ATOM 1525 N N . ASN A 1 195 ? 13.757 -4.680 -4.621 1.00 62.44 195 ASN A N 1
ATOM 1526 C CA . ASN A 1 195 ? 14.627 -4.663 -5.792 1.00 62.44 195 ASN A CA 1
ATOM 1527 C C . ASN A 1 195 ? 13.738 -4.522 -7.030 1.00 62.44 195 ASN A C 1
ATOM 1529 O O . ASN A 1 195 ? 13.107 -5.489 -7.487 1.00 62.44 195 ASN A O 1
ATOM 1533 N N . TRP A 1 196 ? 13.626 -3.293 -7.519 1.00 62.66 196 TRP A N 1
ATOM 1534 C CA . TRP A 1 196 ? 12.670 -2.949 -8.560 1.00 62.66 196 TRP A CA 1
ATOM 1535 C C . TRP A 1 196 ? 13.038 -3.637 -9.864 1.00 62.66 196 TRP A C 1
ATOM 1537 O O . TRP A 1 196 ? 12.151 -4.165 -10.530 1.00 62.66 196 TRP A O 1
ATOM 1547 N N . LEU A 1 197 ? 14.334 -3.752 -10.164 1.00 54.59 197 LEU A N 1
ATOM 1548 C CA . LEU A 1 197 ? 14.833 -4.459 -11.339 1.00 54.59 197 LEU A CA 1
ATOM 1549 C C . LEU A 1 197 ? 14.414 -5.941 -11.334 1.00 54.59 197 LEU A C 1
ATOM 1551 O O . LEU A 1 197 ? 13.857 -6.439 -12.314 1.00 54.59 197 LEU A O 1
ATOM 1555 N N . HIS A 1 198 ? 14.622 -6.643 -10.220 1.00 54.78 198 HIS A N 1
ATOM 1556 C CA . HIS A 1 198 ? 14.252 -8.047 -10.059 1.00 54.78 198 HIS A CA 1
ATOM 1557 C C . HIS A 1 198 ? 12.734 -8.230 -10.048 1.00 54.78 198 HIS A C 1
ATOM 1559 O O . HIS A 1 198 ? 12.224 -9.139 -10.692 1.00 54.78 198 HIS A O 1
ATOM 1565 N N . THR A 1 199 ? 11.982 -7.349 -9.392 1.00 61.72 199 THR A N 1
ATOM 1566 C CA . THR A 1 199 ? 10.514 -7.431 -9.405 1.00 61.72 199 THR A CA 1
ATOM 1567 C C . THR A 1 199 ? 9.960 -7.226 -10.811 1.00 61.72 199 THR A C 1
ATOM 1569 O O . THR A 1 199 ? 9.075 -7.965 -11.238 1.00 61.72 199 THR A O 1
ATOM 1572 N N . LEU A 1 200 ? 10.499 -6.267 -11.563 1.00 55.75 200 LEU A N 1
ATOM 1573 C CA . LEU A 1 200 ? 10.081 -5.992 -12.936 1.00 55.75 200 LEU A CA 1
ATOM 1574 C C . LEU A 1 200 ? 10.390 -7.172 -13.873 1.00 55.75 200 LEU A C 1
ATOM 1576 O O . LEU A 1 200 ? 9.604 -7.500 -14.766 1.00 55.75 200 LEU A O 1
ATOM 1580 N N . LEU A 1 201 ? 11.536 -7.827 -13.659 1.00 50.03 201 LEU A N 1
ATOM 1581 C CA . LEU A 1 201 ? 11.990 -8.964 -14.459 1.00 50.03 201 LEU A CA 1
ATOM 1582 C C . LEU A 1 201 ? 11.258 -10.264 -14.099 1.00 50.03 201 LEU A C 1
ATOM 1584 O O . LEU A 1 201 ? 10.741 -10.926 -15.006 1.00 50.03 201 LEU A O 1
ATOM 1588 N N . TYR A 1 202 ? 11.174 -10.583 -12.805 1.00 54.50 202 TYR A N 1
ATOM 1589 C CA . TYR A 1 202 ? 10.739 -11.872 -12.246 1.00 54.50 202 TYR A CA 1
ATOM 1590 C C . TYR A 1 202 ? 9.354 -11.849 -11.598 1.00 54.50 202 TYR A C 1
ATOM 1592 O O . TYR A 1 202 ? 8.866 -12.887 -11.160 1.00 54.50 202 TYR A O 1
ATOM 1600 N N . ASN A 1 203 ? 8.672 -10.702 -11.600 1.00 55.44 203 ASN A N 1
ATOM 1601 C CA . ASN A 1 203 ? 7.254 -10.602 -11.262 1.00 55.44 203 ASN A CA 1
ATOM 1602 C C . ASN A 1 203 ? 6.920 -11.016 -9.810 1.00 55.44 203 ASN A C 1
ATOM 1604 O O . ASN A 1 203 ? 5.840 -11.552 -9.557 1.00 55.44 203 ASN A O 1
ATOM 1608 N N . HIS A 1 204 ? 7.836 -10.785 -8.863 1.00 60.88 204 HIS A N 1
ATOM 1609 C CA . HIS A 1 204 ? 7.675 -11.190 -7.465 1.00 60.88 204 HIS A CA 1
ATOM 1610 C C . HIS A 1 204 ? 7.156 -10.029 -6.606 1.00 60.88 204 HIS A C 1
ATOM 1612 O O . HIS A 1 204 ? 7.923 -9.240 -6.063 1.00 60.88 204 HIS A O 1
ATOM 1618 N N . TYR A 1 205 ? 5.833 -9.910 -6.506 1.00 63.50 205 TYR A N 1
ATOM 1619 C CA . TYR A 1 205 ? 5.178 -8.878 -5.697 1.00 63.50 205 TYR A CA 1
ATOM 1620 C C . TYR A 1 205 ? 4.842 -9.385 -4.287 1.00 63.50 205 TYR A C 1
ATOM 1622 O O . TYR A 1 205 ? 4.525 -10.559 -4.094 1.00 63.50 205 TYR A O 1
ATOM 1630 N N . VAL A 1 206 ? 4.874 -8.482 -3.303 1.00 64.06 206 VAL A N 1
ATOM 1631 C CA . VAL A 1 206 ? 4.619 -8.764 -1.872 1.00 64.06 206 VAL A CA 1
ATOM 1632 C C . VAL A 1 206 ? 3.110 -8.863 -1.549 1.00 64.06 206 VAL A C 1
ATOM 1634 O O . VAL A 1 206 ? 2.723 -9.210 -0.433 1.00 64.06 206 VAL A O 1
ATOM 1637 N N . GLY A 1 207 ? 2.229 -8.612 -2.527 1.00 63.09 207 GLY A N 1
ATOM 1638 C CA . GLY A 1 207 ? 0.789 -8.412 -2.322 1.00 63.09 207 GLY A CA 1
ATOM 1639 C C . GLY A 1 207 ? 0.065 -9.532 -1.568 1.00 63.09 207 GLY A C 1
ATOM 1640 O O . GLY A 1 207 ? -0.749 -9.248 -0.689 1.00 63.09 207 GLY A O 1
ATOM 1641 N N . TYR A 1 208 ? 0.390 -10.802 -1.827 1.00 66.50 208 TYR A N 1
ATOM 1642 C CA . TYR A 1 208 ? -0.247 -11.930 -1.130 1.00 66.50 208 TYR A CA 1
ATOM 1643 C C . TYR A 1 208 ? 0.153 -12.045 0.345 1.00 66.50 208 TYR A C 1
ATOM 1645 O O . TYR A 1 208 ? -0.681 -12.410 1.173 1.00 66.50 208 TYR A O 1
ATOM 1653 N N . ALA A 1 209 ? 1.391 -11.690 0.698 1.00 70.12 209 ALA A N 1
ATOM 1654 C CA . ALA A 1 209 ? 1.817 -11.649 2.097 1.00 70.12 209 ALA A CA 1
ATOM 1655 C C . ALA A 1 209 ? 1.068 -10.540 2.852 1.00 70.12 209 ALA A C 1
ATOM 1657 O O . ALA A 1 209 ? 0.566 -10.760 3.957 1.00 70.12 209 ALA A O 1
ATOM 1658 N N . CYS A 1 210 ? 0.894 -9.379 2.213 1.00 68.75 210 CYS A N 1
ATOM 1659 C CA . CYS A 1 210 ? 0.065 -8.300 2.747 1.00 68.75 210 CYS A CA 1
ATOM 1660 C C . CYS A 1 210 ? -1.397 -8.727 2.908 1.00 68.75 210 CYS A C 1
ATOM 1662 O O . CYS A 1 210 ? -2.034 -8.337 3.886 1.00 68.75 210 CYS A O 1
ATOM 1664 N N . LEU A 1 211 ? -1.931 -9.518 1.973 1.00 73.44 211 LEU A N 1
ATOM 1665 C CA . LEU A 1 211 ? -3.299 -10.031 2.033 1.00 73.44 211 LEU A CA 1
ATOM 1666 C C . LEU A 1 211 ? -3.499 -10.971 3.223 1.00 73.44 211 LEU A C 1
ATOM 1668 O O . LEU A 1 211 ? -4.426 -10.779 4.008 1.00 73.44 211 LEU A O 1
ATOM 1672 N N . ALA A 1 212 ? -2.596 -11.937 3.397 1.00 79.75 212 ALA A N 1
ATOM 1673 C CA . ALA A 1 212 ? -2.629 -12.850 4.535 1.00 79.75 212 ALA A CA 1
ATOM 1674 C C . ALA A 1 212 ? -2.559 -12.087 5.868 1.00 79.75 212 ALA A C 1
ATOM 1676 O O . ALA A 1 212 ? -3.363 -12.330 6.770 1.00 79.75 212 ALA A O 1
ATOM 1677 N N . TRP A 1 213 ? -1.657 -11.107 5.969 1.00 83.56 213 TRP A N 1
ATOM 1678 C CA . TRP A 1 213 ? -1.489 -10.311 7.183 1.00 83.56 213 TRP A CA 1
ATOM 1679 C C . TRP A 1 213 ? -2.700 -9.420 7.498 1.00 83.56 213 TRP A C 1
ATOM 1681 O O . TRP A 1 213 ? -3.158 -9.367 8.639 1.00 83.56 213 TRP A O 1
ATOM 1691 N N . ASN A 1 214 ? -3.297 -8.779 6.491 1.00 80.00 214 ASN A N 1
ATOM 1692 C CA . ASN A 1 214 ? -4.551 -8.042 6.678 1.00 80.00 214 ASN A CA 1
ATOM 1693 C C . ASN A 1 214 ? -5.712 -8.967 7.071 1.00 80.00 214 ASN A C 1
ATOM 1695 O O . ASN A 1 214 ? -6.571 -8.562 7.853 1.00 80.00 214 ASN A O 1
ATOM 1699 N N . GLY A 1 215 ? -5.709 -10.220 6.607 1.00 85.25 215 GLY A N 1
ATOM 1700 C CA . GLY A 1 215 ? -6.629 -11.256 7.075 1.00 85.25 215 GLY A CA 1
ATOM 1701 C C . GLY A 1 215 ? -6.525 -11.495 8.584 1.00 85.25 215 GLY A C 1
ATOM 1702 O O . GLY A 1 215 ? -7.546 -11.540 9.266 1.00 85.25 215 GLY A O 1
ATOM 1703 N N . VAL A 1 216 ? -5.308 -11.550 9.135 1.00 87.31 216 VAL A N 1
ATOM 1704 C CA . VAL A 1 216 ? -5.090 -11.672 10.590 1.00 87.31 216 VAL A CA 1
ATOM 1705 C C . VAL A 1 216 ? -5.683 -10.477 11.338 1.00 87.31 216 VAL A C 1
ATOM 1707 O O . VAL A 1 216 ? -6.410 -10.652 12.315 1.00 87.31 216 VAL A O 1
ATOM 1710 N N . ILE A 1 217 ? -5.437 -9.255 10.861 1.00 87.31 217 ILE A N 1
ATOM 1711 C CA . ILE A 1 217 ? -6.005 -8.038 11.461 1.00 87.31 217 ILE A CA 1
ATOM 1712 C C . ILE A 1 217 ? -7.540 -8.065 11.404 1.00 87.31 217 ILE A C 1
ATOM 1714 O O . ILE A 1 217 ? -8.214 -7.698 12.370 1.00 87.31 217 ILE A O 1
ATOM 1718 N N . PHE A 1 218 ? -8.104 -8.533 10.291 1.00 87.56 218 PHE A N 1
ATOM 1719 C CA . PHE A 1 218 ? -9.543 -8.682 10.134 1.00 87.56 218 PHE A CA 1
ATOM 1720 C C . PHE A 1 218 ? -10.137 -9.684 11.134 1.00 87.56 218 PHE A C 1
ATOM 1722 O O . PHE A 1 218 ? -11.198 -9.415 11.690 1.00 87.56 218 PHE A O 1
ATOM 1729 N N . LEU A 1 219 ? -9.446 -10.784 11.451 1.00 90.62 219 LEU A N 1
ATOM 1730 C CA . LEU A 1 219 ? -9.899 -11.730 12.480 1.00 90.62 219 LEU A CA 1
ATOM 1731 C C . LEU A 1 219 ? -10.019 -11.075 13.864 1.00 90.62 219 LEU A C 1
ATOM 1733 O O . LEU A 1 219 ? -11.001 -11.322 14.565 1.00 90.62 219 LEU A O 1
ATOM 1737 N N . PHE A 1 220 ? -9.094 -10.183 14.236 1.00 88.94 220 PHE A N 1
ATOM 1738 C CA . PHE A 1 220 ? -9.226 -9.395 15.470 1.00 88.94 220 PHE A CA 1
ATOM 1739 C C . PHE A 1 220 ? -10.450 -8.474 15.435 1.00 88.94 220 PHE A C 1
ATOM 1741 O O . PHE A 1 220 ? -11.183 -8.373 16.419 1.00 88.94 220 PHE A O 1
ATOM 1748 N N . LEU A 1 221 ? -10.722 -7.827 14.297 1.00 86.88 221 LEU A N 1
ATOM 1749 C CA . LEU A 1 221 ? -11.937 -7.023 14.136 1.00 86.88 221 LEU A CA 1
ATOM 1750 C C . LEU A 1 221 ? -13.203 -7.883 14.271 1.00 86.88 221 LEU A C 1
ATOM 1752 O O . LEU A 1 221 ? -14.139 -7.492 14.967 1.00 86.88 221 LEU A O 1
ATOM 1756 N N . VAL A 1 222 ? -13.225 -9.077 13.679 1.00 89.44 222 VAL A N 1
ATOM 1757 C CA . VAL A 1 222 ? -14.348 -10.019 13.803 1.00 89.44 222 VAL A CA 1
ATOM 1758 C C . VAL A 1 222 ? -14.552 -10.455 15.256 1.00 89.44 222 VAL A C 1
ATOM 1760 O O . VAL A 1 222 ? -15.685 -10.424 15.740 1.00 89.44 222 VAL A O 1
ATOM 1763 N N . ASP A 1 223 ? -13.485 -10.791 15.984 1.00 91.25 223 ASP A N 1
ATOM 1764 C CA . ASP A 1 223 ? -13.565 -11.141 17.408 1.00 91.25 223 ASP A CA 1
ATOM 1765 C C . ASP A 1 223 ? -14.126 -9.984 18.251 1.00 91.25 223 ASP A C 1
ATOM 1767 O O . ASP A 1 223 ? -15.011 -10.181 19.089 1.00 91.25 223 ASP A O 1
ATOM 1771 N N . ILE A 1 224 ? -13.689 -8.751 17.993 1.00 87.38 224 ILE A N 1
ATOM 1772 C CA . ILE A 1 224 ? -14.201 -7.567 18.693 1.00 87.38 224 ILE A CA 1
ATOM 1773 C C . ILE A 1 224 ? -15.689 -7.349 18.389 1.00 87.38 224 ILE A C 1
ATOM 1775 O O . ILE A 1 224 ? -16.463 -7.023 19.296 1.00 87.38 224 ILE A O 1
ATOM 1779 N N . PHE A 1 225 ? -16.108 -7.530 17.134 1.00 87.12 225 PHE A N 1
ATOM 1780 C CA . PHE A 1 225 ? -17.489 -7.285 16.725 1.00 87.12 225 PHE A CA 1
ATOM 1781 C C . PHE A 1 225 ? -18.445 -8.383 17.201 1.00 87.12 225 PHE A C 1
ATOM 1783 O O . PHE A 1 225 ? -19.457 -8.093 17.843 1.00 87.12 225 PHE A O 1
ATOM 1790 N N . ILE A 1 226 ? -18.135 -9.640 16.891 1.00 89.56 226 ILE A N 1
ATOM 1791 C CA . ILE A 1 226 ? -19.035 -10.781 17.089 1.00 89.56 226 ILE A CA 1
ATOM 1792 C C . ILE A 1 226 ? -18.839 -11.372 18.483 1.00 89.56 226 ILE A C 1
ATOM 1794 O O . ILE A 1 226 ? -19.798 -11.536 19.236 1.00 89.56 226 ILE A O 1
ATOM 1798 N N . ASN A 1 227 ? -17.588 -11.622 18.865 1.00 88.38 227 ASN A N 1
ATOM 1799 C CA . ASN A 1 227 ? -17.233 -12.328 20.096 1.00 88.38 227 ASN A CA 1
ATOM 1800 C C . ASN A 1 227 ? -16.926 -11.381 21.274 1.00 88.38 227 ASN A C 1
ATOM 1802 O O . ASN A 1 227 ? -16.391 -11.786 22.307 1.00 88.38 227 ASN A O 1
ATOM 1806 N N . LYS A 1 228 ? -17.289 -10.097 21.141 1.00 86.94 228 LYS A N 1
ATOM 1807 C CA . LYS A 1 228 ? -17.151 -9.061 22.181 1.00 86.94 228 LYS A CA 1
ATOM 1808 C C . LYS A 1 228 ? -15.719 -8.931 22.730 1.00 86.94 228 LYS A C 1
ATOM 1810 O O . LYS A 1 228 ? -15.554 -8.561 23.895 1.00 86.94 228 LYS A O 1
ATOM 1815 N N . ALA A 1 229 ? -14.723 -9.177 21.877 1.00 87.81 229 ALA A N 1
ATOM 1816 C CA . ALA A 1 229 ? -13.287 -9.081 22.143 1.00 87.81 229 ALA A CA 1
ATOM 1817 C C . ALA A 1 229 ? -12.690 -10.145 23.084 1.00 87.81 229 ALA A C 1
ATOM 1819 O O . ALA A 1 229 ? -11.601 -9.929 23.608 1.00 87.81 229 ALA A O 1
ATOM 1820 N N . ARG A 1 230 ? -13.362 -11.281 23.326 1.00 88.69 230 ARG A N 1
ATOM 1821 C CA . ARG A 1 230 ? -12.863 -12.296 24.276 1.00 88.69 230 ARG A CA 1
ATOM 1822 C C . ARG A 1 230 ? -11.489 -12.849 23.896 1.00 88.69 230 ARG A C 1
ATOM 1824 O O . ARG A 1 230 ? -10.631 -12.964 24.768 1.00 88.69 230 ARG A O 1
ATOM 1831 N N . VAL A 1 231 ? -11.268 -13.180 22.620 1.00 88.88 231 VAL A N 1
ATOM 1832 C CA . VAL A 1 231 ? -9.974 -13.728 22.175 1.00 88.88 231 VAL A CA 1
ATOM 1833 C C . VAL A 1 231 ? -8.910 -12.636 22.203 1.00 88.88 231 VAL A C 1
ATOM 1835 O O . VAL A 1 231 ? -7.815 -12.852 22.716 1.00 88.88 231 VAL A O 1
ATOM 1838 N N . THR A 1 23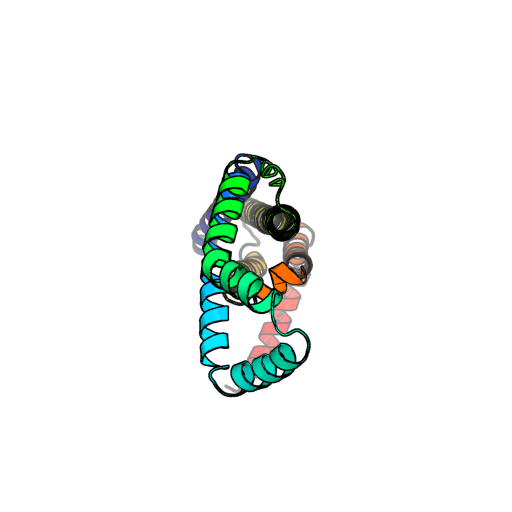2 ? -9.251 -11.439 21.733 1.00 89.06 232 THR A N 1
ATOM 1839 C CA . THR A 1 232 ? -8.349 -10.281 21.728 1.00 89.06 232 THR A CA 1
ATOM 1840 C C . THR A 1 232 ? -7.894 -9.917 23.144 1.00 89.06 232 THR A C 1
ATOM 1842 O O . THR A 1 232 ? -6.705 -9.723 23.380 1.00 89.06 232 THR A O 1
ATOM 1845 N N . GLU A 1 233 ? -8.819 -9.848 24.104 1.00 88.06 233 GLU A N 1
ATOM 1846 C CA . GLU A 1 233 ? -8.516 -9.544 25.507 1.00 88.06 233 GLU A CA 1
ATOM 1847 C C . GLU A 1 233 ? -7.662 -10.649 26.152 1.00 88.06 233 GLU A C 1
ATOM 1849 O O . GLU A 1 233 ? -6.734 -10.335 26.897 1.00 88.06 233 GLU A O 1
ATOM 1854 N N . CYS A 1 234 ? -7.909 -11.919 25.811 1.00 89.44 234 CYS A N 1
ATOM 1855 C CA . CYS A 1 234 ? -7.113 -13.056 26.272 1.00 89.44 234 CYS A CA 1
ATOM 1856 C C . CYS A 1 234 ? -5.661 -12.996 25.764 1.00 89.44 234 CYS A C 1
ATOM 1858 O O . CYS A 1 234 ? -4.732 -13.071 26.567 1.00 89.44 234 CYS A O 1
ATOM 1860 N N . ILE A 1 235 ? -5.457 -12.760 24.462 1.00 88.25 235 ILE A N 1
ATOM 1861 C CA . ILE A 1 235 ? -4.118 -12.619 23.860 1.00 88.25 235 ILE A CA 1
ATOM 1862 C C . ILE A 1 235 ? -3.358 -11.447 24.492 1.00 88.25 235 ILE A C 1
ATOM 1864 O O . ILE A 1 235 ? -2.185 -11.573 24.841 1.00 88.25 235 ILE A O 1
ATOM 1868 N N . VAL A 1 236 ? -4.025 -10.305 24.681 1.00 87.62 236 VAL A N 1
ATOM 1869 C CA . VAL A 1 236 ? -3.418 -9.143 25.347 1.00 87.62 236 VAL A CA 1
ATOM 1870 C C . VAL A 1 236 ? -3.058 -9.454 26.801 1.00 87.62 236 VAL A C 1
ATOM 1872 O O . VAL A 1 23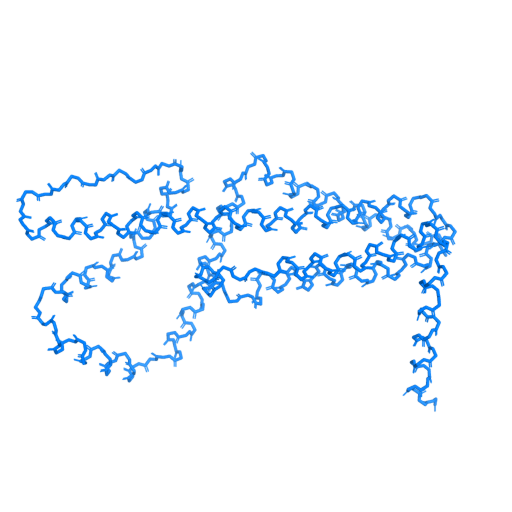6 ? -2.040 -8.959 27.283 1.00 87.62 236 VAL A O 1
ATOM 1875 N N . GLY A 1 237 ? -3.872 -10.250 27.500 1.00 87.75 237 GLY A N 1
ATOM 1876 C CA . GLY A 1 237 ? -3.573 -10.742 28.845 1.00 87.75 237 GLY A CA 1
ATOM 1877 C C . GLY A 1 237 ? -2.279 -11.554 28.880 1.00 87.75 237 GLY A C 1
ATOM 1878 O O . GLY A 1 237 ? -1.352 -11.174 29.591 1.00 87.75 237 GLY A O 1
ATOM 1879 N N . MET A 1 238 ? -2.177 -12.577 28.025 1.00 88.12 238 MET A N 1
ATOM 1880 C CA . MET A 1 238 ? -0.981 -13.426 27.920 1.00 88.12 238 MET A CA 1
ATOM 1881 C C . MET A 1 238 ? 0.282 -12.612 27.609 1.00 88.12 238 MET A C 1
ATOM 1883 O O . MET A 1 238 ? 1.320 -12.801 28.237 1.00 88.12 238 MET A O 1
ATOM 1887 N N . LEU A 1 239 ? 0.199 -11.659 26.674 1.00 87.00 239 LEU A N 1
ATOM 1888 C CA . LEU A 1 239 ? 1.343 -10.814 26.317 1.00 87.00 239 LEU A CA 1
ATOM 1889 C C . LEU A 1 239 ? 1.822 -9.952 27.488 1.00 87.00 239 LEU A C 1
ATOM 1891 O O . LEU A 1 239 ? 3.027 -9.789 27.673 1.00 87.00 239 LEU A O 1
ATOM 1895 N N . LYS A 1 240 ? 0.901 -9.401 28.287 1.00 86.88 240 LYS A N 1
ATOM 1896 C CA . LYS A 1 240 ? 1.264 -8.612 29.473 1.00 86.88 240 LYS A CA 1
ATOM 1897 C C . LYS A 1 240 ? 1.989 -9.459 30.508 1.00 86.88 240 LYS A C 1
ATOM 1899 O O . LYS A 1 240 ? 2.994 -9.001 31.042 1.00 86.88 240 LYS A O 1
ATOM 1904 N N . GLU A 1 241 ? 1.501 -10.672 30.752 1.00 88.88 241 GLU A N 1
ATOM 1905 C CA . GLU A 1 241 ? 2.129 -11.618 31.676 1.00 88.88 241 GLU A CA 1
ATOM 1906 C C . GLU A 1 241 ? 3.546 -11.978 31.212 1.00 88.88 241 GLU A C 1
ATOM 1908 O O . GLU A 1 241 ? 4.494 -11.832 31.984 1.00 88.88 241 GLU A O 1
ATOM 1913 N N . CYS A 1 242 ? 3.726 -12.317 29.929 1.00 86.69 242 CYS A N 1
ATOM 1914 C CA . CYS A 1 242 ? 5.049 -12.589 29.359 1.00 86.69 242 CYS A CA 1
ATOM 1915 C C . CYS A 1 242 ? 6.015 -11.404 29.500 1.00 86.69 242 CYS A C 1
ATOM 1917 O O . CYS A 1 242 ? 7.157 -11.600 29.906 1.00 86.69 242 CYS A O 1
ATOM 1919 N N . VAL A 1 243 ? 5.573 -10.180 29.192 1.00 85.38 243 VAL A N 1
ATOM 1920 C CA . VAL A 1 243 ? 6.420 -8.979 29.308 1.00 85.38 243 VAL A CA 1
ATOM 1921 C C . VAL A 1 243 ? 6.785 -8.700 30.767 1.00 85.38 243 VAL A C 1
ATOM 1923 O O . VAL A 1 243 ? 7.938 -8.390 31.054 1.00 85.38 243 VAL A O 1
ATOM 1926 N N . SER A 1 244 ? 5.837 -8.855 31.695 1.00 83.19 244 SER A N 1
ATOM 1927 C CA . SER A 1 244 ? 6.103 -8.679 33.127 1.00 83.19 244 SER A CA 1
ATOM 1928 C C . SER A 1 244 ? 7.052 -9.733 33.701 1.00 83.19 244 SER A C 1
ATOM 1930 O O . SER A 1 244 ? 7.806 -9.426 34.614 1.00 83.19 244 SER A O 1
ATOM 1932 N N . GLY A 1 245 ? 7.065 -10.949 33.147 1.00 83.44 245 GLY A N 1
ATOM 1933 C CA . GLY A 1 245 ? 8.025 -11.987 33.527 1.00 83.44 245 GLY A CA 1
ATOM 1934 C C . GLY A 1 245 ? 9.436 -11.773 32.962 1.00 83.44 245 GLY A C 1
ATOM 1935 O O . GLY A 1 245 ? 10.386 -12.355 33.474 1.00 83.44 245 GLY A O 1
ATOM 1936 N N . LEU A 1 246 ? 9.582 -10.952 31.915 1.00 79.31 246 LEU A N 1
ATOM 1937 C CA . LEU A 1 246 ? 10.850 -10.684 31.221 1.00 79.31 246 LEU A CA 1
ATOM 1938 C C . LEU A 1 246 ? 11.591 -9.448 31.750 1.00 79.31 246 LEU A C 1
ATOM 1940 O O . LEU A 1 246 ? 12.799 -9.335 31.557 1.00 79.31 246 LEU A O 1
ATOM 1944 N N . LEU A 1 247 ? 10.881 -8.527 32.403 1.00 65.25 247 LEU A N 1
ATOM 1945 C CA . LEU A 1 247 ? 11.454 -7.366 33.082 1.00 65.25 247 LEU A CA 1
ATOM 1946 C C . LEU A 1 247 ? 11.496 -7.655 34.591 1.00 65.25 247 LEU A C 1
ATOM 1948 O O . LEU A 1 247 ? 10.481 -7.446 35.258 1.00 65.25 247 LEU A O 1
ATOM 1952 N N . PRO A 1 248 ? 12.619 -8.151 35.149 1.00 61.56 248 PRO A N 1
ATOM 1953 C CA . PRO A 1 248 ? 12.772 -8.194 36.597 1.00 61.56 248 PRO A CA 1
ATOM 1954 C C . PRO A 1 248 ? 12.725 -6.752 37.122 1.00 61.56 248 PRO A C 1
ATOM 1956 O O . PRO A 1 248 ? 13.372 -5.870 36.555 1.00 61.56 248 PRO A O 1
ATOM 1959 N N . GLY A 1 249 ? 11.885 -6.523 38.135 1.00 59.91 249 GLY A N 1
ATOM 1960 C CA . GLY A 1 249 ? 11.731 -5.224 38.796 1.00 59.91 249 GLY A CA 1
ATOM 1961 C C . GLY A 1 249 ? 13.002 -4.739 39.476 1.00 59.91 249 GLY A C 1
ATOM 1962 O O . GLY A 1 249 ? 13.809 -5.595 39.901 1.00 59.91 249 GLY A O 1
#

Sequence (249 aa):
MFMLRRILLPVGAVFALFFSALWLLSWMNPLWVTKSAVTFVRAQVETEVRERAAAYDDAFLAGKAQRLLEAYGGEIAAAKRYLSDNLSAQIDTVVAQVQSGTMPAAEPEAADGHFSVLTRMTNKLRALVYEKYVSVTGKLLREFRIFTGMNAAIFIVFSVMMGVRRDKVKALLVPAFLMLPTVALTGYFYLFGQNWLHTLLYNHYVGYACLAWNGVIFLFLVDIFINKARVTECIVGMLKECVSGLLPG

Radius of gyration: 26.26 Å; Cα contacts (8 Å, |Δi|>4): 143; chains: 1; bounding box: 59×26×88 Å

Mean predicted aligned error: 14.32 Å

Solvent-accessible surface area (backbone atoms only — not comparable to full-atom values): 13736 Å² total; per-residue (Å²): 113,71,67,58,51,69,51,52,38,56,52,28,45,51,50,17,50,51,24,42,49,54,30,52,44,48,70,76,38,51,65,57,55,44,50,57,50,49,55,50,48,49,55,48,41,55,48,54,50,48,56,49,44,70,73,56,65,64,66,66,57,52,57,53,49,53,62,55,47,74,74,57,74,70,67,55,58,57,53,47,48,55,46,62,79,38,40,65,61,50,50,49,51,51,52,52,33,58,75,69,73,46,78,84,76,79,77,77,74,51,91,50,74,77,51,29,56,54,50,51,52,49,50,50,49,52,50,52,51,48,52,53,46,55,54,47,44,57,48,51,52,48,50,51,39,51,53,25,43,50,51,13,52,52,25,43,52,51,29,50,45,58,68,72,44,70,91,46,56,76,64,50,45,56,48,51,63,51,46,56,55,47,53,52,50,50,51,45,38,65,72,72,66,50,62,57,62,57,31,69,72,68,67,68,72,68,58,65,62,55,49,56,52,51,49,54,45,46,51,52,51,46,30,43,69,76,57,70,23,55,64,58,54,50,56,54,48,54,52,51,52,55,53,58,71,70,52,81,130

Secondary structure (DSSP, 8-state):
-HHHHHHHHHHHHHHHHHHHHHHHHHHH-HHHHHHHHHHHHHHHHHHHHHHHHHHT-SHHHHHHHHHHHTTS-SHHHHHHHHHHHSHHHHHHHHHHHHHHTPPPPPPPPPSSHHHHHHHHHHHHHHHHHHHHHHHHHHHHHHHHHHHHHHHHHHHHHHHHHHHH-TT-TTTTHHHHHHHHHHHHHHHHHHHTSS-HHHHHHH---SHHHHHHHHHHHHHHHHHHHTSTTHHHHHHHHHHHHHHHHHS--

pLDDT: mean 70.37, std 15.87, range [37.62, 95.38]

Foldseek 3Di:
DVVLLVPLLVVLVVQLVVLVVLLVCCVVCVLVVLVVVVVLLVVLVVVVCVVVCVVVDDDPCVVVVVVVCVPDPDLVVVLVCVCVVCVVVLLVVLVVCVSVVHDDDQDDQDPDPSSNVSSVVSVVVSVVSNVLSVVLSVVSSVLSNLVSVLSSVLSVLLSVCSVPVVVCSVLSVVLVVLNPVLCVVLVCCVNPVDPSVCCSVVVDDCSVVSVVSSVVSVVSSCCCPPVVNPVSVVVVVVVVVVVCVVDDD

Nearest PDB structures (foldseek):
  8cq0-assembly1_B  TM=2.206E-01  e=1.071E+00  Photorhabdus luminescens
  6rw6-assembly1_B  TM=2.257E-01  e=1.803E+00  Photorhabdus luminescens
  6h6f-assembly1_E  TM=2.251E-01  e=1.890E+00  Photorhabdus luminescens
  8f7n-assembly1_A-2  TM=2.665E-01  e=6.795E+00  Sinorhizobium meliloti